Protein AF-A0A974DGD5-F1 (afdb_monomer_lite)

Radius of gyration: 20.9 Å; chains: 1; bounding box: 48×37×61 Å

pLDDT: mean 78.63, std 11.96, range [37.16, 92.62]

Sequence (255 aa):
YPNTGLNIPVYPNTALNIPVYPNTALNIPVYPNTAHNIPVYPNTALNIPVYPNTALNIPVYPNTAHNIPVYPNTALNMPVYPNTALNIPVYPNTALNIPVYPNSALNIPVYPNTALNIPVYPNSALNIPVYPNSALNIPVYPNSALNIPVYPNTALNIPVYPNTALNIPVYPNTAHNIPVYPNTVLNIPVYPNTALNIPVYPNTALNIPVYPNTALNIPVYPNTALNIPVYPNSAVYMAAHTVVYMETHADIIVI

Secondary structure (DSSP, 8-state):
---PPEE--B---SEEE--B---SEEE--B---SEEE--B---SEEE--B---SEEE--B-S-SEEE--B---SEEE--B---SEEE--B---SEEE--B---SEEE--B---SEEE--B---SEEE--B---SEEE--B---SEEE--B-S-SEEE--B---SEEE--B-S-SEEE--B---SEEE--B---SEEE--B---SEEE--B---SEEEEEE---SEEE--B---SSEEEEE-S--B--BSS--B--

Organism: Xenopus laevis (NCBI:txid8355)

Structure (mmCIF, N/CA/C/O backbone):
data_AF-A0A974DGD5-F1
#
_entry.id   AF-A0A974DGD5-F1
#
loop_
_atom_site.group_PDB
_atom_site.id
_atom_site.type_symbol
_atom_site.label_atom_id
_atom_site.label_alt_id
_atom_site.label_comp_id
_atom_site.label_asym_id
_atom_site.label_entity_id
_atom_site.label_seq_id
_atom_site.pdbx_PDB_ins_code
_atom_site.Cartn_x
_atom_site.Cartn_y
_atom_site.Cartn_z
_atom_site.occupancy
_atom_site.B_iso_or_equiv
_atom_site.auth_seq_id
_atom_site.auth_comp_id
_atom_site.auth_asym_id
_atom_site.auth_atom_id
_atom_site.pdbx_PDB_model_num
ATOM 1 N N . TYR A 1 1 ? -19.998 27.072 26.312 1.00 37.16 1 TYR A N 1
ATOM 2 C CA . TYR A 1 1 ? -18.659 26.750 26.839 1.00 37.16 1 TYR A CA 1
ATOM 3 C C . TYR A 1 1 ? -17.951 25.879 25.817 1.00 37.16 1 TYR A C 1
ATOM 5 O O . TYR A 1 1 ? -18.437 24.779 25.584 1.00 37.16 1 TYR A O 1
ATOM 13 N N . PRO A 1 2 ? -16.919 26.376 25.111 1.00 43.69 2 PRO A N 1
ATOM 14 C CA . PRO A 1 2 ? -16.247 25.588 24.087 1.00 43.69 2 PRO A CA 1
ATOM 15 C C . PRO A 1 2 ? -15.448 24.497 24.799 1.00 43.69 2 PRO A C 1
ATOM 17 O O . PRO A 1 2 ? -14.687 24.792 25.718 1.00 43.69 2 PRO A O 1
ATOM 20 N N . ASN A 1 3 ? -15.699 23.240 24.442 1.00 45.44 3 ASN A N 1
ATOM 21 C CA . ASN A 1 3 ? -15.107 22.110 25.134 1.00 45.44 3 ASN A CA 1
ATOM 22 C C . ASN A 1 3 ? -13.599 22.100 24.866 1.00 45.44 3 ASN A C 1
ATOM 24 O O . ASN A 1 3 ? -13.134 21.995 23.729 1.00 45.44 3 ASN A O 1
ATOM 28 N N . THR A 1 4 ? -12.879 22.323 25.955 1.00 58.06 4 THR A N 1
ATOM 29 C CA . THR A 1 4 ? -11.435 22.272 26.129 1.00 58.06 4 THR A CA 1
ATOM 30 C C . THR A 1 4 ? -10.948 20.847 25.881 1.00 58.06 4 THR A C 1
ATOM 32 O O . THR A 1 4 ? -11.649 19.902 26.238 1.00 58.06 4 THR A O 1
ATOM 35 N N . GLY A 1 5 ? -9.776 20.689 25.261 1.00 59.66 5 GLY A N 1
ATOM 36 C CA . GLY A 1 5 ? -9.249 19.384 24.851 1.00 59.66 5 GLY A CA 1
ATOM 37 C C . GLY A 1 5 ? -9.349 18.301 25.933 1.00 59.66 5 GLY A C 1
ATOM 38 O O . GLY A 1 5 ? -9.154 18.567 27.119 1.00 59.66 5 GLY A O 1
ATOM 39 N N . LEU A 1 6 ? -9.673 17.079 25.513 1.00 71.38 6 LEU A N 1
ATOM 40 C CA . LEU A 1 6 ? -9.908 15.939 26.402 1.00 71.38 6 LEU A CA 1
ATOM 41 C C . LEU A 1 6 ? -8.688 15.004 26.406 1.00 71.38 6 LEU A C 1
ATOM 43 O O . LEU A 1 6 ? -8.084 14.766 25.360 1.00 71.38 6 LEU A O 1
ATOM 47 N N . ASN A 1 7 ? -8.323 14.480 27.579 1.00 75.12 7 ASN A N 1
ATOM 48 C CA . ASN A 1 7 ? -7.257 13.488 27.742 1.00 75.12 7 ASN A CA 1
ATOM 49 C C . ASN A 1 7 ? -7.829 12.226 28.399 1.00 75.12 7 ASN A C 1
ATOM 51 O O . ASN A 1 7 ? -8.376 12.312 29.498 1.00 75.12 7 ASN A O 1
ATOM 55 N N . ILE A 1 8 ? -7.71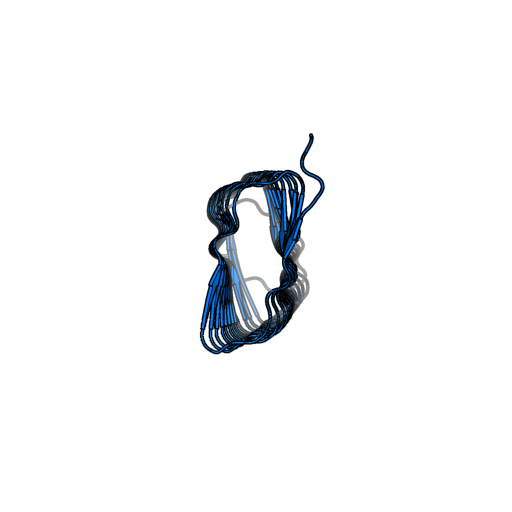6 11.080 27.728 1.00 73.94 8 ILE A N 1
ATOM 56 C CA . ILE A 1 8 ? -8.262 9.798 28.193 1.00 73.94 8 ILE A CA 1
ATOM 57 C C . ILE A 1 8 ? -7.138 8.751 28.185 1.00 73.94 8 ILE A C 1
ATOM 59 O O . ILE A 1 8 ? -6.944 8.080 27.173 1.00 73.94 8 ILE A O 1
ATOM 63 N N . PRO A 1 9 ? -6.365 8.593 29.273 1.00 74.62 9 PRO A N 1
ATOM 64 C CA . PRO A 1 9 ? -5.387 7.515 29.364 1.00 74.62 9 PRO A CA 1
ATOM 65 C C . PRO A 1 9 ? -6.090 6.165 29.539 1.00 74.62 9 PRO A C 1
ATOM 67 O O . PRO A 1 9 ? -6.983 6.011 30.374 1.00 74.62 9 PRO A O 1
ATOM 70 N N . VAL A 1 10 ? -5.663 5.176 28.759 1.00 70.25 10 VAL A N 1
ATOM 71 C CA . VAL A 1 10 ? -6.236 3.827 28.758 1.00 70.25 10 VAL A CA 1
ATOM 72 C C . VAL A 1 10 ? -5.245 2.846 29.375 1.00 70.25 10 VAL A C 1
ATOM 74 O O . VAL A 1 10 ? -4.206 2.575 28.782 1.00 70.25 10 VAL A O 1
ATOM 77 N N . TYR A 1 11 ? -5.561 2.329 30.564 1.00 72.06 11 TYR A N 1
ATOM 78 C CA . TYR A 1 11 ? -4.667 1.504 31.390 1.00 72.06 11 TYR A CA 1
ATOM 79 C C . TYR A 1 11 ? -4.821 -0.013 31.170 1.00 72.06 11 TYR A C 1
ATOM 81 O O . TYR A 1 11 ? -5.757 -0.449 30.492 1.00 72.06 11 TYR A O 1
ATOM 89 N N . PRO A 1 12 ? -3.920 -0.833 31.754 1.00 65.19 12 PRO A N 1
ATOM 90 C CA . PRO A 1 12 ? -3.886 -2.252 31.455 1.00 65.19 12 PRO A CA 1
ATOM 91 C C . PRO A 1 12 ? -5.136 -3.078 31.846 1.00 65.19 12 PRO A C 1
ATOM 93 O O . PRO A 1 12 ? -5.648 -2.953 32.956 1.00 65.19 12 PRO A O 1
ATOM 96 N N . ASN A 1 13 ? -5.600 -3.956 30.953 1.00 62.38 13 ASN A N 1
ATOM 97 C CA . ASN A 1 13 ? -6.593 -5.016 31.090 1.00 62.38 13 ASN A CA 1
ATOM 98 C C . ASN A 1 13 ? -6.364 -6.169 30.073 1.00 62.38 13 ASN A C 1
ATOM 100 O O . ASN A 1 13 ? -5.513 -6.125 29.188 1.00 62.38 13 ASN A O 1
ATOM 104 N N . THR A 1 14 ? -7.147 -7.239 30.188 1.00 62.53 14 THR A N 1
ATOM 105 C CA . THR A 1 14 ? -7.090 -8.392 29.274 1.00 62.53 14 THR A CA 1
ATOM 106 C C . THR A 1 14 ? -7.739 -8.133 27.913 1.00 62.53 14 THR A C 1
ATOM 108 O O . THR A 1 14 ? -7.248 -8.629 26.900 1.00 62.53 14 THR A O 1
ATOM 111 N N . ALA A 1 15 ? -8.842 -7.387 27.871 1.00 61.75 15 ALA A N 1
ATOM 112 C CA . ALA A 1 15 ? -9.534 -7.025 26.639 1.00 61.75 15 ALA A CA 1
ATOM 113 C C . ALA A 1 15 ? -10.311 -5.718 26.819 1.00 61.75 15 ALA A C 1
ATOM 115 O O . ALA A 1 15 ? -10.954 -5.515 27.852 1.00 61.75 15 ALA A O 1
ATOM 116 N N . LEU A 1 16 ? -10.308 -4.864 25.792 1.00 67.19 16 LEU A N 1
ATOM 117 C CA . LEU A 1 16 ? -10.957 -3.557 25.864 1.00 67.19 16 LEU A CA 1
ATOM 118 C C . LEU A 1 16 ? -11.537 -3.083 24.535 1.00 67.19 16 LEU A C 1
ATOM 120 O O . LEU A 1 16 ? -10.906 -3.212 23.485 1.00 67.19 16 LEU A O 1
ATOM 124 N N . ASN A 1 17 ? -12.715 -2.463 24.614 1.00 70.00 17 ASN A N 1
ATOM 125 C CA . ASN A 1 17 ? -13.343 -1.739 23.517 1.00 70.00 17 ASN A CA 1
ATOM 126 C C . ASN A 1 17 ? -13.646 -0.303 23.958 1.00 70.00 17 ASN A C 1
ATOM 128 O O . ASN A 1 17 ? -14.462 -0.103 24.858 1.00 70.00 17 ASN A O 1
ATOM 132 N N . ILE A 1 18 ? -12.985 0.679 23.344 1.00 68.00 18 ILE A N 1
ATOM 133 C CA . ILE A 1 18 ? -13.207 2.102 23.632 1.00 68.00 18 ILE A CA 1
ATOM 134 C C . ILE A 1 18 ? -13.571 2.813 22.329 1.00 68.00 18 ILE A C 1
ATOM 136 O O . ILE A 1 18 ? -12.680 3.114 21.534 1.00 68.00 18 ILE A O 1
ATOM 140 N N . PRO A 1 19 ? -14.862 3.110 22.098 1.00 67.69 19 PRO A N 1
ATOM 141 C CA . PRO A 1 19 ? -15.252 4.037 21.052 1.00 67.69 19 PRO A CA 1
ATOM 142 C C . PRO A 1 19 ? -14.910 5.464 21.481 1.00 67.69 19 PRO A C 1
ATOM 144 O O . PRO A 1 19 ? -15.270 5.917 22.569 1.00 67.69 19 PRO A O 1
ATOM 147 N N . VAL A 1 20 ? -14.228 6.182 20.600 1.00 65.94 20 VAL A N 1
ATOM 148 C CA . VAL A 1 20 ? -13.785 7.552 20.843 1.00 65.94 20 VAL A CA 1
ATOM 149 C C . VAL A 1 20 ? -14.666 8.516 20.054 1.00 65.94 20 VAL A C 1
ATOM 151 O O . VAL A 1 20 ? -14.604 8.513 18.830 1.00 65.94 20 VAL A O 1
ATOM 154 N N . TYR A 1 21 ? -15.483 9.321 20.739 1.00 64.81 21 TYR A N 1
ATOM 155 C CA . TYR A 1 21 ? -16.500 10.199 20.134 1.00 64.81 21 TYR A CA 1
ATOM 156 C C . TYR A 1 21 ? -15.993 11.619 19.793 1.00 64.81 21 TYR A C 1
ATOM 158 O O . TYR A 1 21 ? -14.938 12.017 20.291 1.00 64.81 21 TYR A O 1
ATOM 166 N N . PRO A 1 22 ? -16.747 12.391 18.978 1.00 62.69 22 PRO A N 1
ATOM 167 C CA . PRO A 1 22 ? -16.306 13.680 18.446 1.00 62.69 22 PRO A CA 1
ATOM 168 C C . PRO A 1 22 ? -15.949 14.757 19.473 1.00 62.69 22 PRO A C 1
ATOM 170 O O . PRO A 1 22 ? -16.725 15.068 20.377 1.00 62.69 22 PRO A O 1
ATOM 173 N N . ASN A 1 23 ? -14.797 15.392 19.264 1.00 64.75 23 ASN A N 1
ATOM 174 C CA . ASN A 1 23 ? -14.280 16.535 20.002 1.00 64.75 23 ASN A CA 1
ATOM 175 C C . ASN A 1 23 ? -13.391 17.427 19.103 1.00 64.75 23 ASN A C 1
ATOM 177 O O . ASN A 1 23 ? -12.953 17.046 18.015 1.00 64.75 23 ASN A O 1
ATOM 181 N N . THR A 1 24 ? -13.113 18.647 19.563 1.00 69.94 24 THR A N 1
ATOM 182 C CA . THR A 1 24 ? -12.225 19.609 18.893 1.00 69.94 24 THR A CA 1
ATOM 183 C C . THR A 1 24 ? -10.763 19.167 18.949 1.00 69.94 24 THR A C 1
ATOM 185 O O . THR A 1 24 ? -10.069 19.216 17.936 1.00 69.94 24 THR A O 1
ATOM 188 N N . ALA A 1 25 ? -10.300 18.721 20.119 1.00 70.06 25 ALA A N 1
ATOM 189 C CA . ALA A 1 25 ? -8.949 18.219 20.343 1.00 70.06 25 ALA A CA 1
ATOM 190 C C . ALA A 1 25 ? -8.957 17.071 21.359 1.00 70.06 25 ALA A C 1
ATOM 192 O O . ALA A 1 25 ? -9.567 17.181 22.428 1.00 70.06 25 ALA A O 1
ATOM 193 N N . LEU A 1 26 ? -8.261 15.981 21.041 1.00 73.06 26 LEU A N 1
ATOM 194 C CA . LEU A 1 26 ? -8.277 14.768 21.851 1.00 73.06 26 LEU A CA 1
ATOM 195 C C . LEU A 1 26 ? -6.897 14.101 21.912 1.00 73.06 26 LEU A C 1
ATOM 197 O O . LEU A 1 26 ? -6.204 13.994 20.901 1.00 73.06 26 LEU A O 1
ATOM 201 N N . ASN A 1 27 ? -6.501 13.669 23.111 1.00 76.19 27 ASN A N 1
ATOM 202 C CA . ASN A 1 27 ? -5.284 12.898 23.357 1.00 76.19 27 ASN A CA 1
ATOM 203 C C . ASN A 1 27 ? -5.627 11.596 24.093 1.00 76.19 27 ASN A C 1
ATOM 205 O O . ASN A 1 27 ? -6.259 11.637 25.149 1.00 76.19 27 ASN A O 1
ATOM 209 N N . ILE A 1 28 ? -5.236 10.450 23.537 1.00 75.38 28 ILE A N 1
ATOM 210 C CA . ILE A 1 28 ? -5.546 9.127 24.100 1.00 75.38 28 ILE A CA 1
ATOM 211 C C . ILE A 1 28 ? -4.291 8.256 24.068 1.00 75.38 28 ILE A C 1
ATOM 213 O O . ILE A 1 28 ? -4.050 7.555 23.086 1.00 75.38 28 ILE A O 1
ATOM 217 N N . PRO A 1 29 ? -3.469 8.281 25.127 1.00 78.44 29 PRO A N 1
ATOM 218 C CA . PRO A 1 29 ? -2.408 7.301 25.301 1.00 78.44 29 PRO A CA 1
ATOM 219 C C . PRO A 1 29 ? -3.004 5.919 25.610 1.00 78.44 29 PRO A C 1
ATOM 221 O O . PRO A 1 29 ? -3.746 5.762 26.583 1.00 78.44 29 PRO A O 1
ATOM 224 N N . VAL A 1 30 ? -2.660 4.914 24.804 1.00 75.81 30 VAL A N 1
ATOM 225 C CA . VAL A 1 30 ? -3.113 3.524 24.979 1.00 75.81 30 VAL A CA 1
ATOM 226 C C . V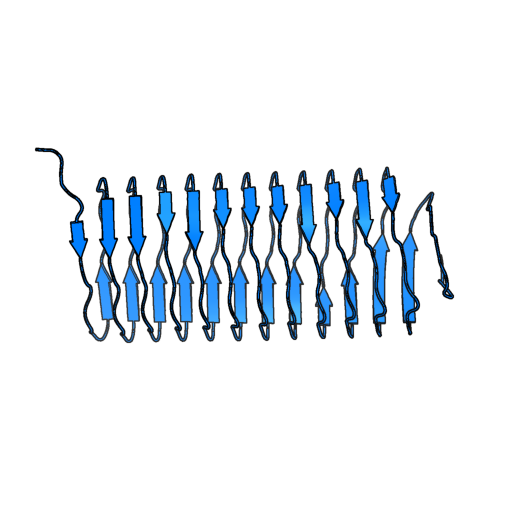AL A 1 30 ? -1.971 2.687 25.543 1.00 75.81 30 VAL A C 1
ATOM 228 O O . VAL A 1 30 ? -0.996 2.457 24.836 1.00 75.81 30 VAL A O 1
ATOM 231 N N . TYR A 1 31 ? -2.068 2.245 26.800 1.00 76.31 31 TYR A N 1
ATOM 232 C CA . TYR A 1 31 ? -1.016 1.490 27.497 1.00 76.31 31 TYR A CA 1
ATOM 233 C C . TYR A 1 31 ? -1.077 -0.035 27.235 1.00 76.31 31 TYR A C 1
ATOM 235 O O . TYR A 1 31 ? -2.060 -0.520 26.672 1.00 76.31 31 TYR A O 1
ATOM 243 N N . PRO A 1 32 ? -0.022 -0.798 27.599 1.00 73.75 32 PRO A N 1
ATOM 244 C CA . PRO A 1 32 ? 0.132 -2.201 27.207 1.00 73.75 32 PRO A CA 1
ATOM 245 C C . PRO A 1 32 ? -0.944 -3.169 27.692 1.00 73.75 32 PRO A C 1
ATOM 247 O O . PRO A 1 32 ? -1.175 -3.207 28.896 1.00 73.75 32 PRO A O 1
ATOM 250 N N . ASN A 1 33 ? -1.491 -3.992 26.779 1.00 65.75 33 ASN A N 1
ATOM 251 C CA . ASN A 1 33 ? -2.490 -5.054 27.002 1.00 65.75 33 ASN A CA 1
ATOM 252 C C . ASN A 1 33 ? -2.425 -6.223 26.015 1.00 65.75 33 ASN A C 1
ATOM 254 O O . ASN A 1 33 ? -1.720 -6.207 25.004 1.00 65.75 33 ASN A O 1
ATOM 258 N N . THR A 1 34 ? -3.231 -7.249 26.306 1.00 72.75 34 THR A N 1
ATOM 259 C CA . THR A 1 34 ? -3.386 -8.434 25.457 1.00 72.75 34 THR A CA 1
ATOM 260 C C . THR A 1 34 ? -4.215 -8.148 24.199 1.00 72.75 34 THR A C 1
ATOM 262 O O . THR A 1 34 ? -3.782 -8.510 23.108 1.00 72.75 34 THR A O 1
ATOM 265 N N . ALA A 1 35 ? -5.379 -7.493 24.303 1.00 71.12 35 ALA A N 1
ATOM 266 C CA . ALA A 1 35 ? -6.237 -7.228 23.142 1.00 71.12 35 ALA A CA 1
ATOM 267 C C . ALA A 1 35 ? -7.015 -5.903 23.231 1.00 71.12 35 ALA A C 1
ATOM 269 O O . ALA A 1 35 ? -7.687 -5.630 24.225 1.00 71.12 35 ALA A O 1
ATOM 270 N N . HIS A 1 36 ? -7.006 -5.119 22.151 1.00 71.88 36 HIS A N 1
ATOM 271 C CA . HIS A 1 36 ? -7.726 -3.844 22.059 1.00 71.88 36 HIS A CA 1
ATOM 272 C C . HIS A 1 36 ? -8.502 -3.687 20.747 1.00 71.88 36 HIS A C 1
ATOM 274 O O . HIS A 1 36 ? -7.995 -4.008 19.671 1.00 71.88 36 HIS A O 1
ATOM 280 N N . ASN A 1 37 ? -9.693 -3.092 20.840 1.00 77.06 37 ASN A N 1
ATOM 281 C CA . ASN A 1 37 ? -10.425 -2.512 19.717 1.00 77.06 37 ASN A CA 1
ATOM 282 C C . ASN A 1 37 ? -10.749 -1.044 20.023 1.00 77.06 37 ASN A C 1
ATOM 284 O O . ASN A 1 37 ? -11.479 -0.756 20.971 1.00 77.06 37 ASN A O 1
ATOM 288 N N . ILE A 1 38 ? -10.204 -0.112 19.245 1.00 76.00 38 ILE A N 1
ATOM 289 C CA . ILE A 1 38 ? -10.354 1.328 19.494 1.00 76.00 38 ILE A CA 1
ATOM 290 C C . ILE A 1 38 ? -10.848 2.004 18.212 1.00 76.00 38 ILE A C 1
ATOM 292 O O . ILE A 1 38 ? -10.042 2.492 17.420 1.00 76.00 38 ILE A O 1
ATOM 296 N N . PRO A 1 39 ? -12.170 2.018 17.963 1.00 76.94 39 PRO A N 1
ATOM 297 C CA . PRO A 1 39 ? -12.749 2.806 16.885 1.00 76.94 39 PRO A CA 1
ATOM 298 C C . PRO A 1 39 ? -12.638 4.301 17.197 1.00 76.94 39 PRO A C 1
ATOM 300 O O . PRO A 1 39 ? -13.156 4.783 18.208 1.00 76.94 39 PRO A O 1
ATOM 303 N N . VAL A 1 40 ? -11.994 5.039 16.300 1.00 71.81 40 VAL A N 1
ATOM 304 C CA . VAL A 1 40 ? -11.782 6.482 16.418 1.00 71.81 40 VAL A CA 1
ATOM 305 C C . VAL A 1 40 ? -12.749 7.214 15.496 1.00 71.81 40 VAL A C 1
ATOM 307 O O . VAL A 1 40 ? -12.564 7.161 14.283 1.00 71.81 40 VAL A O 1
ATOM 310 N N . TYR A 1 41 ? -13.765 7.887 16.046 1.00 71.81 41 TYR A N 1
ATOM 311 C CA . TYR A 1 41 ? -14.782 8.639 15.291 1.00 71.81 41 TYR A CA 1
ATOM 312 C C . TYR A 1 41 ? -14.360 10.100 15.002 1.00 71.81 41 TYR A C 1
ATOM 314 O O . TYR A 1 41 ? -13.333 10.537 15.523 1.00 71.81 41 TYR A O 1
ATOM 322 N N . PRO A 1 42 ? -15.121 10.853 14.173 1.00 70.62 42 PRO A N 1
ATOM 323 C CA . PRO A 1 42 ? -14.720 12.163 13.655 1.00 70.62 42 PRO A CA 1
ATOM 324 C C . PRO A 1 42 ? -14.334 13.222 14.700 1.00 70.62 42 PRO A C 1
ATOM 326 O O . PRO A 1 42 ? -15.115 13.528 15.589 1.00 70.62 42 PRO A O 1
ATOM 329 N N . ASN A 1 43 ? -13.167 13.839 14.539 1.00 67.69 43 ASN A N 1
ATOM 330 C CA . ASN A 1 43 ? -12.494 14.812 15.395 1.00 67.69 43 ASN A CA 1
ATOM 331 C C . ASN A 1 43 ? -11.731 15.825 14.524 1.00 67.69 43 ASN A C 1
ATOM 333 O O . ASN A 1 43 ? -11.215 15.493 13.452 1.00 67.69 43 ASN A O 1
ATOM 337 N N . THR A 1 44 ? -11.584 17.061 15.006 1.00 74.38 44 THR A N 1
ATOM 338 C CA . THR A 1 44 ? -10.802 18.080 14.282 1.00 74.38 44 THR A CA 1
ATOM 339 C C . THR A 1 44 ? -9.297 17.837 14.430 1.00 74.38 44 THR A C 1
ATOM 341 O O . THR A 1 44 ? -8.572 17.856 13.434 1.00 74.38 44 THR A O 1
ATOM 344 N N . ALA A 1 45 ? -8.830 17.567 15.653 1.00 71.81 45 ALA A N 1
ATOM 345 C CA . ALA A 1 45 ? -7.438 17.247 15.960 1.00 71.81 45 ALA A CA 1
ATOM 346 C C . ALA A 1 45 ? -7.335 16.063 16.934 1.00 71.81 45 ALA A C 1
ATOM 348 O O . ALA A 1 45 ? -8.001 16.048 17.971 1.00 71.81 45 ALA A O 1
ATOM 349 N N . LEU A 1 46 ? -6.472 15.091 16.630 1.00 75.00 46 LEU A N 1
ATOM 350 C CA . LEU A 1 46 ? -6.288 13.899 17.461 1.00 75.00 46 LEU A CA 1
ATOM 351 C C . LEU A 1 46 ? -4.820 13.479 17.563 1.00 75.00 46 LEU A C 1
ATOM 353 O O . LEU A 1 46 ? -4.092 13.458 16.567 1.00 75.00 46 LEU A O 1
ATOM 357 N N . ASN A 1 47 ? -4.428 13.068 18.768 1.00 80.94 47 ASN A N 1
ATOM 358 C CA . ASN A 1 47 ? -3.173 12.381 19.040 1.00 80.94 47 ASN A CA 1
ATOM 359 C C . ASN A 1 47 ? -3.439 11.068 19.795 1.00 80.94 47 ASN A C 1
ATOM 361 O O . ASN A 1 47 ? -4.003 11.095 20.889 1.00 80.94 47 ASN A O 1
ATOM 365 N N . ILE A 1 48 ? -3.042 9.927 19.228 1.00 79.62 48 ILE A N 1
ATOM 366 C CA . ILE A 1 48 ? -3.152 8.614 19.889 1.00 79.62 48 ILE A CA 1
ATOM 367 C C . ILE A 1 48 ? -1.787 7.925 19.864 1.00 79.62 48 ILE A C 1
ATOM 369 O O . ILE A 1 48 ? -1.474 7.216 18.907 1.00 79.62 48 ILE A O 1
ATOM 373 N N . PRO A 1 49 ? -0.959 8.107 20.904 1.00 82.69 49 PRO A N 1
ATOM 374 C CA . PRO A 1 49 ? 0.203 7.262 21.126 1.00 82.69 49 PRO A CA 1
ATOM 375 C C . PRO A 1 49 ? -0.248 5.876 21.593 1.00 82.69 49 PRO A C 1
ATOM 377 O O . PRO A 1 49 ? -0.886 5.731 22.637 1.00 82.69 49 PRO A O 1
ATOM 380 N N . VAL A 1 50 ? 0.107 4.848 20.833 1.00 80.50 50 VAL A N 1
ATOM 381 C CA . VAL A 1 50 ? -0.234 3.457 21.136 1.00 80.50 50 VAL A CA 1
ATOM 382 C C . VAL A 1 50 ? 1.009 2.730 21.628 1.00 80.50 50 VAL A C 1
ATOM 384 O O . VAL A 1 50 ? 1.924 2.513 20.844 1.00 80.50 50 VAL A O 1
ATOM 387 N N . TYR A 1 51 ? 1.044 2.328 22.897 1.00 80.62 51 TYR A N 1
ATOM 388 C CA . TYR A 1 51 ? 2.138 1.563 23.505 1.00 80.62 51 TYR A CA 1
ATOM 389 C C . TYR A 1 51 ? 2.029 0.050 23.225 1.00 80.62 51 TYR A C 1
ATOM 391 O O . TYR A 1 51 ? 1.026 -0.390 22.667 1.00 80.62 51 TYR A O 1
ATOM 399 N N . PRO A 1 52 ? 3.048 -0.760 23.573 1.00 80.50 52 PRO A N 1
ATOM 400 C CA . PRO A 1 52 ? 3.112 -2.162 23.165 1.00 80.50 52 PRO A CA 1
ATOM 401 C C . PRO A 1 52 ? 1.941 -3.056 23.579 1.00 80.50 52 PRO A C 1
ATOM 403 O O . PRO A 1 52 ? 1.645 -3.171 24.758 1.00 80.50 52 PRO A O 1
ATOM 406 N N . ASN A 1 53 ? 1.329 -3.762 22.631 1.00 76.44 53 ASN A N 1
ATOM 407 C CA . ASN A 1 53 ? 0.221 -4.702 22.827 1.00 76.44 53 ASN A CA 1
ATOM 408 C C . ASN A 1 53 ? 0.457 -6.030 22.088 1.00 76.44 53 ASN A C 1
ATOM 410 O O . ASN A 1 53 ? 1.203 -6.102 21.107 1.00 76.44 53 ASN A O 1
ATOM 414 N N . THR A 1 54 ? -0.229 -7.096 22.510 1.00 82.31 54 THR A N 1
ATOM 415 C CA . THR A 1 54 ? -0.224 -8.360 21.750 1.00 82.31 54 THR A CA 1
ATOM 416 C C . THR A 1 54 ? -1.076 -8.236 20.485 1.00 82.31 54 THR A C 1
ATOM 418 O O . THR A 1 54 ? -0.575 -8.473 19.389 1.00 82.31 54 THR A O 1
ATOM 421 N N . ALA A 1 55 ? -2.339 -7.823 20.601 1.00 81.94 55 ALA A N 1
ATOM 422 C CA . ALA A 1 55 ? -3.234 -7.649 19.459 1.00 81.94 55 ALA A CA 1
ATOM 423 C C . ALA A 1 55 ? -3.996 -6.323 19.533 1.00 81.94 55 ALA A C 1
ATOM 425 O O . ALA A 1 55 ? -4.574 -5.974 20.563 1.00 81.94 55 ALA A O 1
ATOM 426 N N . LEU A 1 56 ? -4.033 -5.595 18.421 1.00 81.94 56 LEU A N 1
ATOM 427 C CA . LEU A 1 56 ? -4.647 -4.277 18.368 1.00 81.94 56 LEU A CA 1
ATOM 428 C C . LEU A 1 56 ? -5.406 -4.053 17.058 1.00 81.94 56 LEU A C 1
ATOM 430 O O . LEU A 1 56 ? -4.886 -4.310 15.972 1.00 81.94 56 LEU A O 1
ATOM 434 N N . ASN A 1 57 ? -6.631 -3.543 17.177 1.00 84.94 57 ASN A N 1
ATOM 435 C CA . ASN A 1 57 ? -7.450 -3.079 16.065 1.00 84.94 57 ASN A CA 1
ATOM 436 C C . ASN A 1 57 ? -7.827 -1.604 16.266 1.00 84.94 57 ASN A C 1
ATOM 438 O O . ASN A 1 57 ? -8.489 -1.272 17.250 1.00 84.94 57 ASN A O 1
ATOM 442 N N . ILE A 1 58 ? -7.418 -0.726 15.347 1.00 83.75 58 ILE A N 1
ATOM 443 C CA . ILE A 1 58 ? -7.732 0.712 15.392 1.00 83.75 58 ILE A CA 1
ATOM 444 C C . ILE A 1 58 ? -8.326 1.154 14.051 1.00 83.75 58 ILE A C 1
ATOM 446 O O . ILE A 1 58 ? -7.597 1.574 13.155 1.00 83.75 58 ILE A O 1
ATOM 450 N N . PRO A 1 59 ? -9.653 1.089 13.876 1.00 84.94 59 PRO A N 1
ATOM 451 C CA . PRO A 1 59 ? -10.310 1.764 12.764 1.00 84.94 59 PRO A CA 1
ATOM 452 C C . PRO A 1 59 ? -10.276 3.285 12.971 1.00 84.94 59 PRO A C 1
ATOM 454 O O . PRO A 1 59 ? -10.849 3.794 13.937 1.00 84.94 59 PRO A O 1
ATOM 457 N N . VAL A 1 60 ? -9.638 4.013 12.055 1.00 82.62 60 VAL A N 1
ATOM 458 C CA . VAL A 1 60 ? -9.569 5.483 12.066 1.00 82.62 60 VAL A CA 1
ATOM 459 C C . VAL A 1 60 ? -10.589 6.033 11.072 1.00 82.62 60 VAL A C 1
ATOM 461 O O . VAL A 1 60 ? -10.367 5.932 9.869 1.00 82.62 60 VAL A O 1
ATOM 464 N N . TYR A 1 61 ? -11.711 6.579 11.552 1.00 80.56 61 TYR A N 1
ATOM 465 C CA . TYR A 1 61 ? -12.783 7.158 10.720 1.00 80.56 61 TYR A CA 1
ATOM 466 C C . TYR A 1 61 ? -12.440 8.575 10.216 1.00 80.56 61 TYR A C 1
ATOM 468 O O . TYR A 1 61 ? -11.335 9.036 10.476 1.00 80.56 61 TYR A O 1
ATOM 476 N N . PRO A 1 62 ? -13.310 9.257 9.442 1.00 77.81 62 PRO A N 1
ATOM 477 C CA . PRO A 1 62 ? -12.968 10.544 8.843 1.00 77.81 62 PRO A CA 1
ATOM 478 C C . PRO A 1 62 ? -12.691 11.694 9.807 1.00 77.81 62 PRO A C 1
ATOM 480 O O . PRO A 1 62 ? -13.518 12.002 10.660 1.00 77.81 62 PRO A O 1
ATOM 483 N N . ASN A 1 63 ? -11.565 12.379 9.608 1.00 69.31 63 ASN A N 1
ATOM 484 C CA . ASN A 1 63 ? -11.080 13.474 10.440 1.00 69.31 63 ASN A CA 1
ATOM 485 C C . ASN A 1 63 ? -10.238 14.515 9.671 1.00 69.31 63 ASN A C 1
ATOM 487 O O . ASN A 1 63 ? -9.798 14.288 8.541 1.00 69.31 63 ASN A O 1
ATOM 491 N N . THR A 1 64 ? -9.950 15.655 10.317 1.00 76.50 64 THR A N 1
ATOM 492 C CA . THR A 1 64 ? -9.192 16.757 9.696 1.00 76.50 64 THR A CA 1
ATOM 493 C C . THR A 1 64 ? -7.668 16.618 9.837 1.00 76.50 64 THR A C 1
ATOM 495 O O . THR A 1 64 ? -6.980 16.652 8.819 1.00 76.50 64 THR A O 1
ATOM 498 N N . ALA A 1 65 ? -7.112 16.478 11.051 1.00 74.19 65 ALA A N 1
ATOM 499 C CA . ALA A 1 65 ? -5.652 16.428 11.262 1.00 74.19 65 ALA A CA 1
ATOM 500 C C . ALA A 1 65 ? -5.236 15.487 12.404 1.00 74.19 65 ALA A C 1
ATOM 502 O O . ALA A 1 65 ? -5.700 15.656 13.532 1.00 74.19 65 ALA A O 1
ATOM 503 N N . HIS A 1 66 ? -4.401 14.479 12.135 1.00 75.06 66 HIS A N 1
ATOM 504 C CA . HIS A 1 66 ? -4.116 13.393 13.088 1.00 75.06 66 HIS A CA 1
ATOM 505 C C . HIS A 1 66 ? -2.639 12.992 13.154 1.00 75.06 66 HIS A C 1
ATOM 507 O O . HIS A 1 66 ? -1.946 12.956 12.136 1.00 75.06 66 HIS A O 1
ATOM 513 N N . ASN A 1 67 ? -2.198 12.606 14.354 1.00 82.62 67 ASN A N 1
ATOM 514 C CA . ASN A 1 67 ? -0.911 11.958 14.595 1.00 82.62 67 ASN A CA 1
ATOM 515 C C . ASN A 1 67 ? -1.112 10.694 15.445 1.00 82.62 67 ASN A C 1
ATOM 517 O O . ASN A 1 67 ? -1.556 10.788 16.588 1.00 82.62 67 ASN A O 1
ATOM 521 N N . ILE A 1 68 ? -0.792 9.520 14.902 1.00 84.75 68 ILE A N 1
ATOM 522 C CA . ILE A 1 68 ? -0.977 8.229 15.584 1.00 84.75 68 ILE A CA 1
ATOM 523 C C . ILE A 1 68 ? 0.358 7.471 15.591 1.00 84.75 68 ILE A C 1
ATOM 525 O O . ILE A 1 68 ? 0.609 6.660 14.698 1.00 84.75 68 ILE A O 1
ATOM 529 N N . PRO A 1 69 ? 1.260 7.751 16.550 1.00 85.94 69 PRO A N 1
ATOM 530 C CA . PRO A 1 69 ? 2.465 6.954 16.736 1.00 85.94 69 PRO A CA 1
ATOM 531 C C . PRO A 1 69 ? 2.110 5.575 17.295 1.00 85.94 69 PRO A C 1
ATOM 533 O O . PRO A 1 69 ? 1.529 5.462 18.376 1.00 85.94 69 PRO A O 1
ATOM 536 N N . VAL A 1 70 ? 2.504 4.525 16.581 1.00 84.38 70 VAL A N 1
ATOM 537 C CA . VAL A 1 70 ? 2.295 3.136 16.993 1.00 84.38 70 VAL A CA 1
ATOM 538 C C . VAL A 1 70 ? 3.619 2.531 17.440 1.00 84.38 70 VAL A C 1
ATOM 540 O O . VAL A 1 70 ? 4.497 2.313 16.611 1.00 84.38 70 VAL A O 1
ATOM 543 N N . TYR A 1 71 ? 3.757 2.227 18.730 1.00 84.38 71 TYR A N 1
ATOM 544 C CA . TYR A 1 71 ? 4.902 1.519 19.316 1.00 84.38 71 TYR A CA 1
ATOM 545 C C . TYR A 1 71 ? 4.784 -0.010 19.156 1.00 84.38 71 TYR A C 1
ATOM 547 O O . TYR A 1 71 ? 3.729 -0.489 18.753 1.00 84.38 71 TYR A O 1
ATOM 555 N N . PRO A 1 72 ? 5.846 -0.787 19.446 1.00 83.50 72 PRO A N 1
ATOM 556 C CA . PRO A 1 72 ? 5.921 -2.200 19.078 1.00 83.50 72 PRO A CA 1
ATOM 557 C C . PRO A 1 72 ? 4.777 -3.105 19.545 1.00 83.50 72 PRO A C 1
ATOM 559 O O . PRO A 1 72 ? 4.577 -3.266 20.741 1.00 83.50 72 PRO A O 1
ATOM 562 N N . ASN A 1 73 ? 4.093 -3.779 18.621 1.00 81.94 73 ASN A N 1
ATOM 563 C CA . ASN A 1 73 ? 3.039 -4.766 18.880 1.00 81.94 73 ASN A CA 1
ATOM 564 C C . ASN A 1 73 ? 3.340 -6.108 18.202 1.00 81.94 73 ASN A C 1
ATOM 566 O O . ASN A 1 73 ? 4.093 -6.190 17.230 1.00 81.94 73 ASN A O 1
ATOM 570 N N . THR A 1 74 ? 2.697 -7.182 18.667 1.00 86.56 74 THR A N 1
ATOM 571 C CA . THR A 1 74 ? 2.765 -8.468 17.946 1.00 86.56 74 THR A CA 1
ATOM 572 C C . THR A 1 74 ? 1.899 -8.426 16.684 1.00 86.56 74 THR A C 1
ATOM 574 O O . THR A 1 74 ? 2.383 -8.734 15.598 1.00 86.56 74 THR A O 1
ATOM 577 N N . ALA A 1 75 ? 0.643 -7.990 16.793 1.00 85.75 75 ALA A N 1
ATOM 578 C CA . ALA A 1 75 ? -0.266 -7.852 15.660 1.00 85.75 75 ALA A CA 1
ATOM 579 C C . ALA A 1 75 ? -1.038 -6.527 15.709 1.00 85.75 75 ALA A C 1
ATOM 581 O O . ALA A 1 75 ? -1.713 -6.233 16.698 1.00 85.75 75 ALA A O 1
ATOM 582 N N . LEU A 1 76 ? -0.989 -5.760 14.617 1.00 87.19 76 LEU A N 1
ATOM 583 C CA . LEU A 1 76 ? -1.784 -4.545 14.431 1.00 87.19 76 LEU A CA 1
ATOM 584 C C . LEU A 1 76 ? -2.607 -4.617 13.138 1.00 87.19 76 LEU A C 1
ATOM 586 O O . LEU A 1 76 ? -2.078 -4.865 12.054 1.00 87.19 76 LEU A O 1
ATOM 590 N N . ASN A 1 77 ? -3.899 -4.320 13.261 1.00 90.50 77 ASN A N 1
ATOM 591 C CA . ASN A 1 77 ? -4.788 -3.995 12.154 1.00 90.50 77 ASN A CA 1
ATOM 592 C C . ASN A 1 77 ? -5.296 -2.555 12.308 1.00 90.50 77 ASN A C 1
ATOM 594 O O . ASN A 1 77 ? -5.900 -2.216 13.323 1.00 90.50 77 ASN A O 1
ATOM 598 N N . MET A 1 78 ? -5.060 -1.703 11.318 1.00 89.25 78 MET A N 1
ATOM 599 C CA . MET A 1 78 ? -5.449 -0.295 11.383 1.00 89.25 78 MET A CA 1
ATOM 600 C C . MET A 1 78 ? -6.014 0.176 10.041 1.00 89.25 78 MET A C 1
ATOM 602 O O . MET A 1 78 ? -5.282 0.717 9.212 1.00 89.25 78 MET A O 1
ATOM 606 N N . PRO A 1 79 ? -7.316 -0.039 9.792 1.00 89.94 79 PRO A N 1
ATOM 607 C CA . PRO A 1 79 ? -7.994 0.551 8.648 1.00 89.94 79 PRO A CA 1
ATOM 608 C C . PRO A 1 79 ? -8.077 2.073 8.800 1.00 89.94 79 PRO A C 1
ATOM 610 O O . PRO A 1 79 ? -8.618 2.578 9.784 1.00 89.94 79 PRO A O 1
ATOM 613 N N . VAL A 1 80 ? -7.580 2.798 7.804 1.00 87.62 80 VAL A N 1
ATOM 614 C CA . VAL A 1 80 ? -7.587 4.262 7.754 1.00 87.62 80 VAL A CA 1
ATOM 615 C C . VAL A 1 80 ? -8.615 4.721 6.728 1.00 87.62 80 VAL A C 1
ATOM 617 O O . VAL A 1 80 ? -8.400 4.559 5.531 1.00 87.62 80 VAL A O 1
ATOM 620 N N . TYR A 1 81 ? -9.724 5.298 7.184 1.00 85.88 81 TYR A N 1
ATOM 621 C CA . TYR A 1 81 ? -10.784 5.871 6.345 1.00 85.88 81 TYR A CA 1
ATOM 622 C C . TYR A 1 81 ? -10.450 7.309 5.897 1.00 85.88 81 TYR A C 1
ATOM 624 O O . TYR A 1 81 ? -9.394 7.820 6.261 1.00 85.88 81 TYR A O 1
ATOM 632 N N . PRO A 1 82 ? -11.292 7.967 5.076 1.00 85.31 82 PRO A N 1
ATOM 633 C CA . PRO A 1 82 ? -10.955 9.264 4.490 1.00 85.31 82 PRO A CA 1
ATOM 634 C C . PRO A 1 82 ? -10.671 10.410 5.466 1.00 85.31 82 PRO A C 1
ATOM 636 O O . PRO A 1 82 ? -11.568 10.859 6.163 1.00 85.31 82 PRO A O 1
ATOM 639 N N . ASN A 1 83 ? -9.456 10.953 5.449 1.00 80.56 83 ASN A N 1
ATOM 640 C CA . ASN A 1 83 ? -9.005 12.111 6.225 1.00 80.56 83 ASN A CA 1
ATOM 641 C C . ASN A 1 83 ? -8.361 13.177 5.326 1.00 80.56 83 ASN A C 1
ATOM 643 O O . ASN A 1 83 ? -7.879 12.906 4.221 1.00 80.56 83 ASN A O 1
ATOM 647 N N . THR A 1 84 ? -8.294 14.406 5.840 1.00 84.62 84 THR A N 1
ATOM 648 C CA . THR A 1 84 ? -7.597 15.504 5.154 1.00 84.62 84 THR A CA 1
ATOM 649 C C . THR A 1 84 ? -6.080 15.399 5.325 1.00 84.62 84 THR A C 1
ATOM 651 O O . THR A 1 84 ? -5.354 15.457 4.335 1.00 84.62 84 THR A O 1
ATOM 654 N N . ALA A 1 85 ? -5.592 15.234 6.557 1.00 83.81 85 ALA A N 1
ATOM 655 C CA . ALA A 1 85 ? -4.170 15.092 6.852 1.00 83.81 85 ALA A CA 1
ATOM 656 C C . ALA A 1 85 ? -3.933 14.080 7.979 1.00 83.81 85 ALA A C 1
ATOM 658 O O . ALA A 1 85 ? -4.493 14.204 9.071 1.00 83.81 85 ALA A O 1
ATOM 659 N N . LEU A 1 86 ? -3.066 13.098 7.738 1.00 84.75 86 LEU A N 1
ATOM 660 C CA . LEU A 1 86 ? -2.762 12.061 8.720 1.00 84.75 86 LEU A CA 1
ATOM 661 C C . LEU A 1 86 ? -1.274 11.688 8.701 1.00 84.75 86 LEU A C 1
ATOM 663 O O . LEU A 1 86 ? -0.662 11.535 7.643 1.00 84.75 86 LEU A O 1
ATOM 667 N N . ASN A 1 87 ? -0.699 11.544 9.894 1.00 89.00 87 ASN A N 1
ATOM 668 C CA . ASN A 1 87 ? 0.658 11.061 10.111 1.00 89.00 87 ASN A CA 1
ATOM 669 C C . ASN A 1 87 ? 0.638 9.837 11.032 1.00 89.00 87 ASN A C 1
ATOM 671 O O . ASN A 1 87 ? 0.123 9.906 12.149 1.00 89.00 87 ASN A O 1
ATOM 675 N N . ILE A 1 88 ? 1.216 8.728 10.575 1.00 88.81 88 ILE A N 1
ATOM 676 C CA . ILE A 1 88 ? 1.241 7.462 11.313 1.00 88.81 88 ILE A CA 1
ATOM 677 C C . ILE A 1 88 ? 2.660 6.885 11.299 1.00 88.81 88 ILE A C 1
ATOM 679 O O . ILE A 1 88 ? 2.991 6.064 10.444 1.00 88.81 88 ILE A O 1
ATOM 683 N N . PRO A 1 89 ? 3.529 7.295 12.234 1.00 89.94 89 PRO A N 1
ATOM 684 C CA . PRO A 1 89 ? 4.790 6.605 12.460 1.00 89.94 89 PRO A CA 1
ATOM 685 C C . PRO A 1 89 ? 4.524 5.227 13.071 1.00 89.94 89 PRO A C 1
ATOM 687 O O . PRO A 1 89 ? 3.957 5.130 14.161 1.00 89.94 89 PRO A O 1
ATOM 690 N N . VAL A 1 90 ? 4.954 4.164 12.394 1.00 87.00 90 VAL A N 1
ATOM 691 C CA . VAL A 1 90 ? 4.803 2.790 12.880 1.00 87.00 90 VAL A CA 1
ATOM 692 C C . VAL A 1 90 ? 6.165 2.216 13.246 1.00 87.00 90 VAL A C 1
ATOM 694 O O . VAL A 1 90 ? 7.003 1.995 12.377 1.00 87.00 90 VAL A O 1
ATOM 697 N N . TYR A 1 91 ? 6.379 1.969 14.535 1.00 86.62 91 TYR A N 1
ATOM 698 C CA . TYR A 1 91 ? 7.565 1.315 15.091 1.00 86.62 91 TYR A CA 1
ATOM 699 C C . TYR A 1 91 ? 7.491 -0.218 14.959 1.00 86.62 91 TYR A C 1
ATOM 701 O O . TYR A 1 91 ? 6.441 -0.734 14.587 1.00 86.62 91 TYR A O 1
ATOM 709 N N . PRO A 1 92 ? 8.580 -0.958 15.242 1.00 85.44 92 PRO A N 1
ATOM 710 C CA . PRO A 1 92 ? 8.679 -2.385 14.935 1.00 85.44 92 PRO A CA 1
ATOM 711 C C . PRO A 1 92 ? 7.558 -3.285 15.468 1.00 85.44 92 PRO A C 1
ATOM 713 O O . PRO A 1 92 ? 7.371 -3.380 16.672 1.00 85.44 92 PRO A O 1
ATOM 716 N N . ASN A 1 93 ? 6.875 -4.016 14.589 1.00 83.88 93 ASN A N 1
ATOM 717 C CA . ASN A 1 93 ? 5.857 -5.027 14.896 1.00 83.88 93 ASN A CA 1
ATOM 718 C C . ASN A 1 93 ? 6.191 -6.372 14.236 1.00 83.88 93 ASN A C 1
ATOM 720 O O . ASN A 1 93 ? 6.941 -6.446 13.261 1.00 83.88 93 ASN A O 1
ATOM 724 N N . THR A 1 94 ? 5.576 -7.455 14.715 1.00 88.25 94 THR A N 1
ATOM 725 C CA . THR A 1 94 ? 5.675 -8.754 14.028 1.00 88.25 94 THR A CA 1
ATOM 726 C C . THR A 1 94 ? 4.788 -8.786 12.782 1.00 88.25 94 THR A C 1
ATOM 728 O O . THR A 1 94 ? 5.272 -9.087 11.694 1.00 88.25 94 THR A O 1
ATOM 731 N N . ALA A 1 95 ? 3.506 -8.439 12.909 1.00 88.00 95 ALA A N 1
ATOM 732 C CA . ALA A 1 95 ? 2.561 -8.416 11.797 1.00 88.00 95 ALA A CA 1
ATOM 733 C C . ALA A 1 95 ? 1.763 -7.110 11.764 1.00 88.00 95 ALA A C 1
ATOM 735 O O . ALA A 1 95 ? 1.145 -6.721 12.759 1.00 88.00 95 ALA A O 1
ATOM 736 N N . LEU A 1 96 ? 1.743 -6.460 10.600 1.00 89.06 96 LEU A N 1
ATOM 737 C CA . LEU A 1 96 ? 1.044 -5.198 10.395 1.00 89.06 96 LEU A CA 1
ATOM 738 C C . LEU A 1 96 ? 0.157 -5.233 9.146 1.00 89.06 96 LEU A C 1
ATOM 740 O O . LEU A 1 96 ? 0.613 -5.580 8.056 1.00 89.06 96 LEU A O 1
ATOM 744 N N . ASN A 1 97 ? -1.099 -4.812 9.305 1.00 92.31 97 ASN A N 1
ATOM 745 C CA . ASN A 1 97 ? -2.043 -4.591 8.215 1.00 92.31 97 ASN A CA 1
ATOM 746 C C . ASN A 1 97 ? -2.647 -3.182 8.308 1.00 92.31 97 ASN A C 1
ATOM 748 O O . ASN A 1 97 ? -3.375 -2.887 9.258 1.00 92.31 97 ASN A O 1
ATOM 752 N N . ILE A 1 98 ? -2.371 -2.322 7.324 1.00 91.06 98 ILE A N 1
ATOM 753 C CA . ILE A 1 98 ? -2.891 -0.944 7.264 1.00 91.06 98 ILE A CA 1
ATOM 754 C C . ILE A 1 98 ? -3.562 -0.707 5.906 1.00 91.06 98 ILE A C 1
ATOM 756 O O . ILE A 1 98 ? -2.927 -0.203 4.981 1.00 91.06 98 ILE A O 1
ATOM 760 N N . PRO A 1 99 ? -4.846 -1.065 5.744 1.00 91.88 99 PRO A N 1
ATOM 761 C CA . PRO A 1 99 ? -5.625 -0.627 4.594 1.00 91.88 99 PRO A CA 1
ATOM 762 C C . PRO A 1 99 ? -5.854 0.887 4.652 1.00 91.88 99 PRO A C 1
ATOM 764 O O . PRO A 1 99 ? -6.446 1.392 5.605 1.00 91.88 99 PRO A O 1
ATOM 767 N N . VAL A 1 100 ? -5.415 1.604 3.623 1.00 88.94 100 VAL A N 1
ATOM 768 C CA . VAL A 1 100 ? -5.551 3.057 3.498 1.00 88.94 100 VAL A CA 1
ATOM 769 C C . VAL A 1 100 ? -6.601 3.383 2.443 1.00 88.94 100 VAL A C 1
ATOM 771 O O . VAL A 1 100 ? -6.373 3.155 1.260 1.00 88.94 100 VAL A O 1
ATOM 774 N N . TYR A 1 101 ? -7.732 3.947 2.858 1.00 87.06 101 TYR A N 1
ATOM 775 C CA . TYR A 1 101 ? -8.796 4.455 1.984 1.00 87.06 101 TYR A CA 1
ATOM 776 C C . TYR A 1 101 ? -8.502 5.891 1.499 1.00 87.06 101 TYR A C 1
ATOM 778 O O . TYR A 1 101 ? -7.468 6.443 1.862 1.00 87.06 101 TYR A O 1
ATOM 786 N N . PRO A 1 102 ? -9.351 6.508 0.656 1.00 86.19 102 PRO A N 1
ATOM 787 C CA . PRO A 1 102 ? -9.044 7.807 0.057 1.00 86.19 102 PRO A CA 1
ATOM 788 C C . PRO A 1 102 ? -8.831 8.973 1.028 1.00 86.19 102 PRO A C 1
ATOM 790 O O . PRO A 1 102 ? -9.761 9.386 1.702 1.00 86.19 102 PRO A O 1
ATOM 793 N N . ASN A 1 103 ? -7.636 9.559 1.045 1.00 83.12 103 ASN A N 1
ATOM 794 C CA . ASN A 1 103 ? -7.217 10.721 1.833 1.00 83.12 103 ASN A CA 1
ATOM 795 C C . ASN A 1 103 ? -6.610 11.813 0.931 1.00 83.12 103 ASN A C 1
ATOM 797 O O . ASN A 1 103 ? -6.116 11.554 -0.172 1.00 83.12 103 ASN A O 1
ATOM 801 N N . SER A 1 104 ? -6.585 13.050 1.434 1.00 86.44 104 SER A N 1
ATOM 802 C CA . SER A 1 104 ? -5.926 14.164 0.737 1.00 86.44 104 SER A CA 1
ATOM 803 C C . SER A 1 104 ? -4.405 14.142 0.919 1.00 86.44 104 SER A C 1
ATOM 805 O O . SER A 1 104 ? -3.675 14.238 -0.064 1.00 86.44 104 SER A O 1
ATOM 807 N N . ALA A 1 105 ? -3.915 14.001 2.153 1.00 85.75 105 ALA A N 1
ATOM 808 C CA . ALA A 1 105 ? -2.488 13.927 2.454 1.00 85.75 105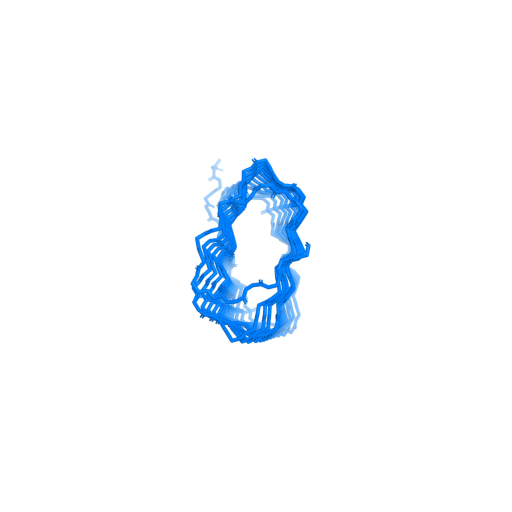 ALA A CA 1
ATOM 809 C C . ALA A 1 105 ? -2.207 12.899 3.554 1.00 85.75 105 ALA A C 1
ATOM 811 O O . ALA A 1 105 ? -2.780 12.967 4.644 1.00 85.75 105 ALA A O 1
ATOM 812 N N . LEU A 1 106 ? -1.294 11.969 3.285 1.00 86.50 106 LEU A N 1
ATOM 813 C CA . LEU A 1 106 ? -0.945 10.912 4.227 1.00 86.50 106 LEU A CA 1
ATOM 814 C C . LEU A 1 106 ? 0.565 10.663 4.269 1.00 86.50 106 LEU A C 1
ATOM 816 O O . LEU A 1 106 ? 1.228 10.577 3.235 1.00 86.50 106 LEU A O 1
ATOM 820 N N . ASN A 1 107 ? 1.095 10.520 5.483 1.00 91.00 107 ASN A N 1
ATOM 821 C CA . ASN A 1 107 ? 2.479 10.141 5.740 1.00 91.00 107 ASN A CA 1
ATOM 822 C C . ASN A 1 107 ? 2.527 8.934 6.686 1.00 91.00 107 ASN A C 1
ATOM 824 O O . ASN A 1 107 ? 2.076 9.030 7.828 1.00 91.00 107 ASN A O 1
ATOM 828 N N . ILE A 1 108 ? 3.085 7.812 6.229 1.00 90.44 108 ILE A N 1
ATOM 829 C CA . ILE A 1 108 ? 3.227 6.586 7.032 1.00 90.44 108 ILE A CA 1
ATOM 830 C C . ILE A 1 108 ? 4.688 6.120 6.998 1.00 90.44 108 ILE A C 1
ATOM 832 O O . ILE A 1 108 ? 5.044 5.270 6.182 1.00 90.44 108 ILE A O 1
ATOM 836 N N . PRO A 1 109 ? 5.568 6.666 7.854 1.00 90.94 109 PRO A N 1
ATOM 837 C CA . PRO A 1 109 ? 6.892 6.097 8.061 1.00 90.94 109 PRO A CA 1
ATOM 838 C C . PRO A 1 109 ? 6.772 4.745 8.767 1.00 90.94 109 PRO A C 1
ATOM 840 O O . PRO A 1 109 ? 6.249 4.674 9.881 1.00 90.94 109 PRO A O 1
ATOM 843 N N . VAL A 1 110 ? 7.277 3.684 8.143 1.00 88.12 110 VAL A N 1
ATOM 844 C CA . VAL A 1 110 ? 7.240 2.333 8.710 1.00 88.12 110 VAL A CA 1
ATOM 845 C C . VAL A 1 110 ? 8.645 1.849 9.029 1.00 88.12 110 VAL A C 1
ATOM 847 O O . VAL A 1 110 ? 9.455 1.636 8.132 1.00 88.12 110 VAL A O 1
ATOM 850 N N . TYR A 1 111 ? 8.921 1.664 10.317 1.00 87.00 111 TYR A N 1
ATOM 851 C CA . TYR A 1 111 ? 10.156 1.095 10.856 1.00 87.00 111 TYR A CA 1
ATOM 852 C C . TYR A 1 111 ? 10.156 -0.443 10.777 1.00 87.00 111 TYR A C 1
ATOM 854 O O . TYR A 1 111 ? 9.120 -1.020 10.465 1.00 87.00 111 TYR A O 1
ATOM 862 N N . PRO A 1 112 ? 11.286 -1.124 11.042 1.00 85.62 112 PRO A N 1
ATOM 863 C CA . PRO A 1 112 ? 11.437 -2.554 10.772 1.00 85.62 112 PRO A CA 1
ATOM 864 C C . PRO A 1 112 ? 10.377 -3.493 11.364 1.00 85.62 112 PRO A C 1
ATOM 866 O O . PRO A 1 112 ? 10.233 -3.560 12.576 1.00 85.62 112 PRO A O 1
ATOM 869 N N . ASN A 1 113 ? 9.698 -4.282 10.530 1.00 84.56 113 ASN A N 1
ATOM 870 C CA . ASN A 1 113 ? 8.721 -5.317 10.895 1.00 84.56 113 ASN A CA 1
ATOM 871 C C . ASN A 1 113 ? 9.065 -6.667 10.251 1.00 84.56 113 ASN A C 1
ATOM 873 O O . ASN A 1 113 ? 9.800 -6.751 9.265 1.00 84.56 113 ASN A O 1
ATOM 877 N N . THR A 1 114 ? 8.470 -7.747 10.760 1.00 88.12 114 THR A N 1
ATOM 878 C CA . THR A 1 114 ? 8.582 -9.062 10.110 1.00 88.12 114 THR A CA 1
ATOM 879 C C . THR A 1 114 ? 7.684 -9.152 8.874 1.00 88.12 114 THR A C 1
ATOM 881 O O . THR A 1 114 ? 8.165 -9.500 7.798 1.00 88.12 114 THR A O 1
ATOM 884 N N . ALA A 1 115 ? 6.399 -8.813 8.997 1.00 87.62 115 ALA A N 1
ATOM 885 C CA . ALA A 1 115 ? 5.439 -8.864 7.896 1.00 87.62 115 ALA A CA 1
ATOM 886 C C . ALA A 1 115 ? 4.592 -7.588 7.828 1.00 87.62 115 ALA A C 1
ATOM 888 O O . ALA A 1 115 ? 3.956 -7.203 8.812 1.00 87.62 115 ALA A O 1
ATOM 889 N N . LEU A 1 116 ? 4.551 -6.967 6.647 1.00 88.81 116 LEU A N 1
ATOM 890 C CA . LEU A 1 116 ? 3.809 -5.738 6.396 1.00 88.81 116 LEU A CA 1
ATOM 891 C C . LEU A 1 116 ? 2.894 -5.859 5.172 1.00 88.81 116 LEU A C 1
ATOM 893 O O . LEU A 1 116 ? 3.343 -6.216 4.083 1.00 88.81 116 LEU A O 1
ATOM 897 N N . ASN A 1 117 ? 1.622 -5.494 5.346 1.00 92.62 117 ASN A N 1
ATOM 898 C CA . ASN A 1 117 ? 0.645 -5.338 4.274 1.00 92.62 117 ASN A CA 1
ATOM 899 C C . ASN A 1 117 ? -0.005 -3.945 4.333 1.00 92.62 117 ASN A C 1
ATOM 901 O O . ASN A 1 117 ? -0.686 -3.623 5.307 1.00 92.62 117 ASN A O 1
ATOM 905 N N . ILE A 1 118 ? 0.176 -3.129 3.292 1.00 91.06 118 ILE A N 1
ATOM 906 C CA . ILE A 1 118 ? -0.434 -1.791 3.185 1.00 91.06 118 ILE A CA 1
ATOM 907 C C . ILE A 1 118 ? -1.135 -1.651 1.828 1.00 91.06 118 ILE A C 1
ATOM 909 O O . ILE A 1 118 ? -0.542 -1.154 0.873 1.00 91.06 118 ILE A O 1
ATOM 913 N N . PRO A 1 119 ? -2.398 -2.088 1.700 1.00 91.75 119 PRO A N 1
ATOM 914 C CA . PRO A 1 119 ? -3.213 -1.750 0.540 1.00 91.75 119 PRO A CA 1
ATOM 915 C C . PRO A 1 119 ? -3.549 -0.256 0.544 1.00 91.75 119 PRO A C 1
ATOM 917 O O . PRO A 1 119 ? -4.162 0.240 1.488 1.00 91.75 119 PRO A O 1
ATOM 920 N N . VAL A 1 120 ? -3.183 0.449 -0.521 1.00 88.62 120 VAL A N 1
ATOM 921 C CA . VAL A 1 120 ? -3.406 1.888 -0.687 1.00 88.62 120 VAL A CA 1
ATOM 922 C C . VAL A 1 120 ? -4.445 2.128 -1.774 1.00 88.62 120 VAL A C 1
ATOM 924 O O . VAL A 1 120 ? -4.170 1.895 -2.946 1.00 88.62 120 VAL A O 1
ATOM 927 N N . TYR A 1 121 ? -5.618 2.632 -1.401 1.00 87.25 121 TYR A N 1
ATOM 928 C CA . TYR A 1 121 ? -6.675 3.090 -2.312 1.00 87.25 121 TYR A CA 1
ATOM 929 C C . TYR A 1 121 ? -6.426 4.532 -2.799 1.00 87.25 121 TYR A C 1
ATOM 931 O O . TYR A 1 121 ? -5.460 5.147 -2.364 1.00 87.25 121 TYR A O 1
ATOM 939 N N . PRO A 1 122 ? -7.245 5.094 -3.708 1.00 86.06 122 PRO A N 1
ATOM 940 C CA . PRO A 1 122 ? -6.952 6.389 -4.324 1.00 86.06 122 PRO A CA 1
ATOM 941 C C . PRO A 1 122 ? -6.804 7.583 -3.373 1.00 86.06 122 PRO A C 1
ATOM 943 O O . PRO A 1 122 ? -7.756 7.946 -2.699 1.00 86.06 122 PRO A O 1
ATOM 946 N N . ASN A 1 123 ? -5.647 8.244 -3.374 1.00 84.00 123 ASN A N 1
ATOM 947 C CA . ASN A 1 123 ? -5.300 9.433 -2.587 1.00 84.00 123 ASN A CA 1
ATOM 948 C C . ASN A 1 123 ? -4.748 10.560 -3.478 1.00 84.00 123 ASN A C 1
ATOM 950 O O . ASN A 1 123 ? -4.226 10.332 -4.573 1.00 84.00 123 ASN A O 1
ATOM 954 N N . SER A 1 124 ? -4.786 11.794 -2.969 1.00 87.12 124 SER A N 1
ATOM 955 C CA . SER A 1 124 ? -4.160 12.935 -3.653 1.00 87.12 124 SER A CA 1
ATOM 956 C C . SER A 1 124 ? -2.640 12.961 -3.458 1.00 87.12 124 SER A C 1
ATOM 958 O O . SER A 1 124 ? -1.904 13.059 -4.437 1.00 87.12 124 SER A O 1
ATOM 960 N N . ALA A 1 125 ? -2.152 12.851 -2.220 1.00 86.06 125 ALA A N 1
ATOM 961 C CA . ALA A 1 125 ? -0.722 12.836 -1.917 1.00 86.06 125 ALA A CA 1
ATOM 962 C C . ALA A 1 125 ? -0.389 11.809 -0.833 1.00 86.06 125 ALA A C 1
ATOM 964 O O . ALA A 1 125 ? -0.969 11.827 0.256 1.00 86.06 125 ALA A O 1
ATOM 965 N N . LEU A 1 126 ? 0.581 10.941 -1.116 1.00 87.00 126 LEU A N 1
ATOM 966 C CA . LEU A 1 126 ? 0.993 9.884 -0.201 1.00 87.00 126 LEU A CA 1
ATOM 967 C C . LEU A 1 126 ? 2.516 9.745 -0.126 1.00 87.00 126 LEU A C 1
ATOM 969 O O . LEU A 1 126 ? 3.204 9.696 -1.147 1.00 87.00 126 LEU A O 1
ATOM 973 N N . ASN A 1 127 ? 3.024 9.634 1.100 1.00 91.44 127 ASN A N 1
ATOM 974 C CA . ASN A 1 127 ? 4.419 9.334 1.395 1.00 91.44 127 ASN A CA 1
ATOM 975 C C . ASN A 1 127 ? 4.513 8.137 2.354 1.00 91.44 127 ASN A C 1
ATOM 977 O O . ASN A 1 127 ? 4.045 8.217 3.491 1.00 91.44 127 ASN A O 1
ATOM 981 N N . ILE A 1 128 ? 5.129 7.039 1.913 1.00 90.56 128 ILE A N 1
ATOM 982 C CA . ILE A 1 128 ? 5.343 5.838 2.737 1.00 90.56 128 ILE A CA 1
ATOM 983 C C . ILE A 1 128 ? 6.827 5.454 2.695 1.00 90.56 128 ILE A C 1
ATOM 985 O O . ILE A 1 128 ? 7.223 4.599 1.904 1.00 90.56 128 ILE A O 1
ATOM 989 N N . PRO A 1 129 ? 7.683 6.076 3.523 1.00 90.12 129 PRO A N 1
ATOM 990 C CA . PRO A 1 129 ? 9.039 5.590 3.735 1.00 90.12 129 PRO A CA 1
ATOM 991 C C . PRO A 1 129 ? 9.000 4.248 4.468 1.00 90.12 129 PRO A C 1
ATOM 993 O O . PRO A 1 129 ? 8.494 4.169 5.589 1.00 90.12 129 PRO A O 1
ATOM 996 N N . VAL A 1 130 ? 9.556 3.203 3.857 1.00 86.69 130 VAL A N 1
ATOM 997 C CA . VAL A 1 130 ? 9.602 1.863 4.447 1.00 86.69 130 VAL A CA 1
ATOM 998 C C . VAL A 1 130 ? 11.037 1.462 4.748 1.00 86.69 130 VAL A C 1
ATOM 1000 O O . VAL A 1 130 ? 11.835 1.255 3.838 1.00 86.69 130 VAL A O 1
ATOM 1003 N N . TYR A 1 131 ? 11.348 1.332 6.035 1.00 85.75 131 TYR A N 1
ATOM 1004 C CA . TYR A 1 131 ? 12.616 0.830 6.565 1.00 85.75 131 TYR A CA 1
ATOM 1005 C C . TYR A 1 131 ? 12.682 -0.710 6.522 1.00 85.75 131 TYR A C 1
ATOM 1007 O O . TYR A 1 131 ? 11.675 -1.340 6.219 1.00 85.75 131 TYR A O 1
ATOM 1015 N N . PRO A 1 132 ? 13.838 -1.336 6.808 1.00 83.25 132 PRO A N 1
ATOM 1016 C CA . PRO A 1 132 ? 14.045 -2.769 6.590 1.00 83.25 132 PRO A CA 1
ATOM 1017 C C . PRO A 1 132 ? 13.019 -3.730 7.210 1.00 83.25 132 PRO A C 1
ATOM 1019 O O . PRO A 1 132 ? 12.899 -3.787 8.424 1.00 83.25 132 PRO A O 1
ATOM 1022 N N . ASN A 1 133 ? 12.347 -4.553 6.404 1.00 82.12 133 ASN A N 1
ATOM 1023 C CA . ASN A 1 133 ? 11.407 -5.609 6.805 1.00 82.12 133 ASN A CA 1
ATOM 1024 C C . ASN A 1 133 ? 11.769 -6.962 6.172 1.00 82.12 133 ASN A C 1
ATOM 1026 O O . ASN A 1 133 ? 12.426 -7.041 5.131 1.00 82.12 133 ASN A O 1
ATOM 1030 N N . SER A 1 134 ? 11.273 -8.055 6.756 1.00 86.19 134 SER A N 1
ATOM 1031 C CA . SER A 1 134 ? 11.435 -9.384 6.147 1.00 86.19 134 SER A CA 1
ATOM 1032 C C . SER A 1 134 ? 10.502 -9.580 4.946 1.00 86.19 134 SER A C 1
ATOM 1034 O O . SER A 1 134 ? 10.955 -10.004 3.886 1.00 86.19 134 SER A O 1
ATOM 1036 N N . ALA A 1 135 ? 9.217 -9.245 5.075 1.00 86.12 135 ALA A N 1
ATOM 1037 C CA . ALA A 1 135 ? 8.240 -9.367 3.995 1.00 86.12 135 ALA A CA 1
ATOM 1038 C C . ALA A 1 135 ? 7.365 -8.116 3.881 1.00 86.12 135 ALA A C 1
ATOM 1040 O O . ALA A 1 135 ? 6.738 -7.698 4.858 1.00 86.12 135 ALA A O 1
ATOM 1041 N N . LEU A 1 136 ? 7.288 -7.557 2.671 1.00 87.19 136 LEU A N 1
ATOM 1042 C CA . LEU A 1 136 ? 6.497 -6.370 2.371 1.00 87.19 136 LEU A CA 1
ATOM 1043 C C . LEU A 1 136 ? 5.560 -6.580 1.175 1.00 87.19 136 LEU A C 1
ATOM 1045 O O . LEU A 1 136 ? 5.996 -6.983 0.097 1.00 87.19 136 LEU A O 1
ATOM 1049 N N . ASN A 1 137 ? 4.285 -6.228 1.354 1.00 91.38 137 ASN A N 1
ATOM 1050 C CA . ASN A 1 137 ? 3.285 -6.138 0.295 1.00 91.38 137 ASN A CA 1
ATOM 1051 C C . ASN A 1 137 ? 2.573 -4.773 0.326 1.00 91.38 137 ASN A C 1
ATOM 1053 O O . ASN A 1 137 ? 1.871 -4.464 1.290 1.00 91.38 137 ASN A O 1
ATOM 1057 N N . ILE A 1 138 ? 2.722 -3.966 -0.728 1.00 90.50 138 ILE A N 1
ATOM 1058 C CA . ILE A 1 138 ? 2.049 -2.659 -0.859 1.00 90.50 138 ILE A CA 1
ATOM 1059 C C . ILE A 1 138 ? 1.347 -2.568 -2.218 1.00 90.50 138 ILE A C 1
ATOM 1061 O O . ILE A 1 138 ? 1.922 -2.060 -3.180 1.00 90.50 138 ILE A O 1
ATOM 1065 N N . PRO A 1 139 ? 0.103 -3.056 -2.340 1.00 91.19 139 PRO A N 1
ATOM 1066 C CA . PRO A 1 139 ? -0.716 -2.780 -3.512 1.00 91.19 139 PRO A CA 1
ATOM 1067 C C . PRO A 1 139 ? -1.135 -1.311 -3.546 1.00 91.19 139 PRO A C 1
ATOM 1069 O O . PRO A 1 139 ? -1.769 -0.828 -2.609 1.00 91.19 139 PRO A O 1
ATOM 1072 N N . VAL A 1 140 ? -0.818 -0.617 -4.635 1.00 88.31 140 VAL A N 1
ATOM 1073 C CA . VAL A 1 140 ? -1.106 0.810 -4.809 1.00 88.31 140 VAL A CA 1
ATOM 1074 C C . VAL A 1 140 ? -2.112 1.013 -5.934 1.00 88.31 140 VAL A C 1
ATOM 1076 O O . VAL A 1 140 ? -1.781 0.805 -7.097 1.00 88.31 140 VAL A O 1
ATOM 1079 N N . TYR A 1 141 ? -3.316 1.467 -5.599 1.00 87.19 141 TYR A N 1
ATOM 1080 C CA . TYR A 1 141 ? -4.354 1.906 -6.539 1.00 87.19 141 TYR A CA 1
ATOM 1081 C C . TYR A 1 141 ? -4.147 3.367 -6.985 1.00 87.19 141 TYR A C 1
ATOM 1083 O O . TYR A 1 141 ? -3.289 4.038 -6.426 1.00 87.19 141 TYR A O 1
ATOM 1091 N N . PRO A 1 142 ? -4.898 3.884 -7.976 1.00 85.69 142 PRO A N 1
ATOM 1092 C CA . PRO A 1 142 ? -4.620 5.186 -8.587 1.00 85.69 142 PRO A CA 1
ATOM 1093 C C . PRO A 1 142 ? -4.545 6.395 -7.646 1.00 85.69 142 PRO A C 1
ATOM 1095 O O . PRO A 1 142 ? -5.527 6.726 -6.998 1.00 85.69 142 PRO A O 1
ATOM 1098 N N . ASN A 1 143 ? -3.421 7.112 -7.637 1.00 84.00 143 ASN A N 1
ATOM 1099 C CA . ASN A 1 143 ? -3.165 8.339 -6.873 1.00 84.00 143 ASN A CA 1
ATOM 1100 C C . ASN A 1 143 ? -2.657 9.475 -7.775 1.00 84.00 143 ASN A C 1
ATOM 1102 O O . ASN A 1 143 ? -2.103 9.249 -8.855 1.00 84.00 143 ASN A O 1
ATOM 1106 N N . SER A 1 144 ? -2.767 10.716 -7.296 1.00 87.56 144 SER A N 1
ATOM 1107 C CA . SER A 1 144 ? -2.179 11.866 -7.998 1.00 87.56 144 SER A CA 1
ATOM 1108 C C . SER A 1 144 ? -0.665 11.959 -7.780 1.00 87.56 144 SER A C 1
ATOM 1110 O O . SER A 1 144 ? 0.082 12.102 -8.745 1.00 87.56 144 SER A O 1
ATOM 1112 N N . ALA A 1 145 ? -0.188 11.853 -6.538 1.00 86.25 145 ALA A N 1
ATOM 1113 C CA . ALA A 1 145 ? 1.237 11.891 -6.221 1.00 86.25 145 ALA A CA 1
ATOM 1114 C C . ALA A 1 145 ? 1.606 10.842 -5.170 1.00 86.25 145 ALA A C 1
ATOM 1116 O O . ALA A 1 145 ? 1.012 10.796 -4.089 1.00 86.25 145 ALA A O 1
ATOM 1117 N N . LEU A 1 146 ? 2.622 10.034 -5.475 1.00 87.25 146 LEU A N 1
ATOM 1118 C CA . LEU A 1 146 ? 3.093 8.976 -4.593 1.00 87.25 146 LEU A CA 1
ATOM 1119 C C . LEU A 1 146 ? 4.620 8.952 -4.474 1.00 87.25 146 LEU A C 1
ATOM 1121 O O . LEU A 1 146 ? 5.336 8.953 -5.476 1.00 87.25 146 LEU A O 1
ATOM 1125 N N . ASN A 1 147 ? 5.100 8.852 -3.234 1.00 91.25 147 ASN A N 1
ATOM 1126 C CA . ASN A 1 147 ? 6.498 8.610 -2.903 1.00 91.25 147 ASN A CA 1
ATOM 1127 C C . ASN A 1 147 ? 6.626 7.414 -1.946 1.00 91.25 147 ASN A C 1
ATOM 1129 O O . ASN A 1 147 ? 6.126 7.463 -0.820 1.00 91.25 147 ASN A O 1
ATOM 1133 N N . ILE A 1 148 ? 7.303 6.350 -2.382 1.00 90.00 148 ILE A N 1
ATOM 1134 C CA . ILE A 1 148 ? 7.563 5.152 -1.565 1.00 90.00 148 ILE A CA 1
ATOM 1135 C C . ILE A 1 148 ? 9.065 4.832 -1.603 1.00 90.00 148 ILE A C 1
ATOM 1137 O O . ILE A 1 148 ? 9.498 3.999 -2.397 1.00 90.00 148 ILE A O 1
ATOM 1141 N N . PRO A 1 149 ? 9.894 5.487 -0.771 1.00 89.00 149 PRO A N 1
ATOM 1142 C CA . PRO A 1 149 ? 11.267 5.050 -0.539 1.00 89.00 149 PRO A CA 1
ATOM 1143 C C . PRO A 1 149 ? 11.290 3.689 0.164 1.00 89.00 149 PRO A C 1
ATOM 1145 O O . PRO A 1 149 ? 10.793 3.563 1.285 1.00 89.00 149 PRO A O 1
ATOM 1148 N N . VAL A 1 150 ? 11.893 2.685 -0.474 1.00 84.56 150 VAL A N 1
ATOM 1149 C CA . VAL A 1 150 ? 11.989 1.320 0.056 1.00 84.56 150 VAL A CA 1
ATOM 1150 C C . VAL A 1 150 ? 13.437 0.990 0.403 1.00 84.56 150 VAL A C 1
ATOM 1152 O O . VAL A 1 150 ? 14.272 0.833 -0.486 1.00 84.56 150 VAL A O 1
ATOM 1155 N N . TYR A 1 151 ? 13.722 0.873 1.699 1.00 83.44 151 TYR A N 1
ATOM 1156 C CA . TYR A 1 151 ? 15.014 0.474 2.271 1.00 83.44 151 TYR A CA 1
ATOM 1157 C C . TYR A 1 151 ? 15.163 -1.061 2.365 1.00 83.44 151 TYR A C 1
ATOM 1159 O O . TYR A 1 151 ? 14.181 -1.761 2.139 1.00 83.44 151 TYR A O 1
ATOM 1167 N N . PRO A 1 152 ? 16.354 -1.596 2.713 1.00 79.25 152 PRO A N 1
ATOM 1168 C CA . PRO A 1 152 ? 16.678 -3.024 2.614 1.00 79.25 152 PRO A CA 1
ATOM 1169 C C . PRO A 1 152 ? 15.654 -4.036 3.164 1.00 79.25 152 PRO A C 1
ATOM 1171 O O . PRO A 1 152 ? 15.520 -4.171 4.370 1.00 79.25 152 PRO A O 1
ATOM 1174 N N . ASN A 1 153 ? 14.996 -4.819 2.307 1.00 78.19 153 ASN A N 1
ATOM 1175 C CA . ASN A 1 153 ? 14.033 -5.873 2.636 1.00 78.19 153 ASN A CA 1
ATOM 1176 C C . ASN A 1 153 ? 14.470 -7.244 2.092 1.00 78.19 153 ASN A C 1
ATOM 1178 O O . ASN A 1 153 ? 15.200 -7.348 1.104 1.00 78.19 153 ASN A O 1
ATOM 1182 N N . THR A 1 154 ? 13.978 -8.330 2.694 1.00 83.62 154 THR A N 1
ATOM 1183 C CA . THR A 1 154 ? 14.213 -9.683 2.152 1.00 83.62 154 THR A CA 1
ATOM 1184 C C . THR A 1 154 ? 13.291 -9.976 0.965 1.00 83.62 154 THR A C 1
ATOM 1186 O O . THR A 1 154 ? 13.770 -10.369 -0.099 1.00 83.62 154 THR A O 1
ATOM 1189 N N . ALA A 1 155 ? 11.985 -9.747 1.119 1.00 83.31 155 ALA A N 1
ATOM 1190 C CA . ALA A 1 155 ? 10.985 -9.963 0.075 1.00 83.31 155 ALA A CA 1
ATOM 1191 C C . ALA A 1 155 ? 10.068 -8.745 -0.094 1.00 83.31 155 ALA A C 1
ATOM 1193 O O . ALA A 1 155 ? 9.494 -8.259 0.885 1.00 83.31 155 ALA A O 1
ATOM 1194 N N . LEU A 1 156 ? 9.889 -8.298 -1.341 1.00 85.31 156 LEU A N 1
ATOM 1195 C CA . LEU A 1 156 ? 9.031 -7.165 -1.686 1.00 85.31 156 LEU A CA 1
ATOM 1196 C C . LEU A 1 156 ? 8.078 -7.471 -2.841 1.00 85.31 156 LEU A C 1
ATOM 1198 O O . LEU A 1 156 ? 8.498 -7.946 -3.899 1.00 85.31 156 LEU A O 1
ATOM 1202 N N . ASN A 1 157 ? 6.819 -7.069 -2.668 1.00 89.62 157 ASN A N 1
ATOM 1203 C CA . ASN A 1 157 ? 5.827 -6.975 -3.729 1.00 89.62 157 ASN A CA 1
ATOM 1204 C C . ASN A 1 157 ? 5.120 -5.607 -3.694 1.00 89.62 157 ASN A C 1
ATOM 1206 O O . ASN A 1 157 ? 4.421 -5.295 -2.728 1.00 89.62 157 ASN A O 1
ATOM 1210 N N . ILE A 1 158 ? 5.289 -4.791 -4.738 1.00 89.12 158 ILE A N 1
ATOM 1211 C CA . ILE A 1 158 ? 4.586 -3.502 -4.888 1.00 89.12 158 ILE A CA 1
ATOM 1212 C C . ILE A 1 158 ? 3.940 -3.445 -6.276 1.00 89.12 158 ILE A C 1
ATOM 1214 O O . ILE A 1 158 ? 4.545 -2.928 -7.215 1.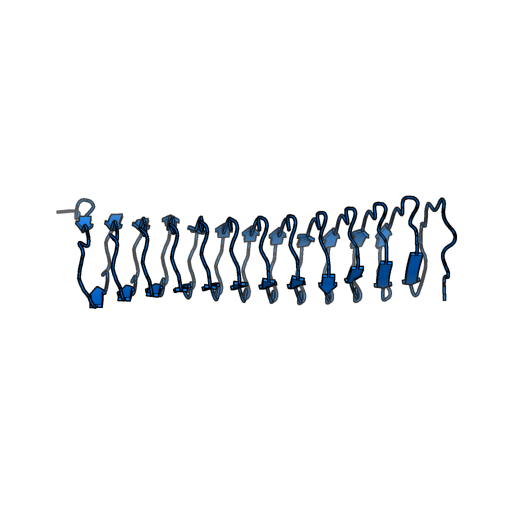00 89.12 158 ILE A O 1
ATOM 1218 N N . PRO A 1 159 ? 2.721 -3.981 -6.451 1.00 89.38 159 PRO A N 1
ATOM 1219 C CA . PRO A 1 159 ? 1.962 -3.751 -7.668 1.00 89.38 159 PRO A CA 1
ATOM 1220 C C . PRO A 1 159 ? 1.395 -2.330 -7.659 1.00 89.38 159 PRO A C 1
ATOM 1222 O O . PRO A 1 159 ? 0.655 -1.955 -6.746 1.00 89.38 159 PRO A O 1
ATOM 1225 N N . VAL A 1 160 ? 1.725 -1.553 -8.691 1.00 87.56 160 VAL A N 1
ATOM 1226 C CA . VAL A 1 160 ? 1.325 -0.150 -8.811 1.00 87.56 160 VAL A CA 1
ATOM 1227 C C . VAL A 1 160 ? 0.412 0.059 -10.009 1.00 87.56 160 VAL A C 1
ATOM 1229 O O . VAL A 1 160 ? 0.834 -0.087 -11.152 1.00 87.56 160 VAL A O 1
ATOM 1232 N N . TYR A 1 161 ? -0.840 0.419 -9.737 1.00 86.56 161 TYR A N 1
ATOM 1233 C CA . TYR A 1 161 ? -1.853 0.807 -10.720 1.00 86.56 161 TYR A CA 1
ATOM 1234 C C . TYR A 1 161 ? -1.672 2.269 -11.173 1.00 86.56 161 TYR A C 1
ATOM 1236 O O . TYR A 1 161 ? -0.857 2.976 -10.589 1.00 86.56 161 TYR A O 1
ATOM 1244 N N . PRO A 1 162 ? -2.402 2.743 -12.201 1.00 84.75 162 PRO A N 1
ATOM 1245 C CA . PRO A 1 162 ? -2.145 4.042 -12.823 1.00 84.75 162 PRO A CA 1
ATOM 1246 C C . PRO A 1 162 ? -2.150 5.261 -11.891 1.00 84.75 162 PRO A C 1
ATOM 1248 O O . PRO A 1 162 ? -3.161 5.535 -11.259 1.00 84.75 162 PRO A O 1
ATOM 1251 N N . ASN A 1 163 ? -1.068 6.041 -11.864 1.00 84.81 163 ASN A N 1
ATOM 1252 C CA . ASN A 1 163 ? -0.926 7.302 -11.124 1.00 84.81 163 ASN A CA 1
ATOM 1253 C C . ASN A 1 163 ? -0.476 8.448 -12.041 1.00 84.81 163 ASN A C 1
ATOM 1255 O O . ASN A 1 163 ? 0.091 8.239 -13.114 1.00 84.81 163 ASN A O 1
ATOM 1259 N N . THR A 1 164 ? -0.650 9.688 -11.581 1.00 87.88 164 THR A N 1
ATOM 1260 C CA . THR A 1 164 ? -0.107 10.852 -12.300 1.00 87.88 164 THR A CA 1
ATOM 1261 C C . THR A 1 164 ? 1.405 10.976 -12.094 1.00 87.88 164 THR A C 1
ATOM 1263 O O . THR A 1 164 ? 2.147 11.068 -13.069 1.00 87.88 164 THR A O 1
ATOM 1266 N N . ALA A 1 165 ? 1.886 10.951 -10.848 1.00 86.19 165 ALA A N 1
ATOM 1267 C CA . ALA A 1 165 ? 3.311 11.038 -10.533 1.00 86.19 165 ALA A CA 1
ATOM 1268 C C . ALA A 1 165 ? 3.725 9.992 -9.494 1.00 86.19 165 ALA A C 1
ATOM 1270 O O . ALA A 1 165 ? 3.131 9.910 -8.414 1.00 86.19 165 ALA A O 1
ATOM 1271 N N . LEU A 1 166 ? 4.773 9.229 -9.811 1.00 87.81 166 LEU A N 1
ATOM 1272 C CA . LEU A 1 166 ? 5.274 8.149 -8.971 1.00 87.81 166 LEU A CA 1
ATOM 1273 C C . LEU A 1 166 ? 6.797 8.205 -8.803 1.00 87.81 166 LEU A C 1
ATOM 1275 O O . LEU A 1 166 ? 7.538 8.265 -9.785 1.00 87.81 166 LEU A O 1
ATOM 1279 N N . ASN A 1 167 ? 7.254 8.127 -7.552 1.00 91.06 167 ASN A N 1
ATOM 1280 C CA . ASN A 1 167 ? 8.660 7.978 -7.190 1.00 91.06 167 ASN A CA 1
ATOM 1281 C C . ASN A 1 167 ? 8.851 6.781 -6.245 1.00 91.06 167 ASN A C 1
ATOM 1283 O O . ASN A 1 167 ? 8.322 6.782 -5.131 1.00 91.06 167 ASN A O 1
ATOM 1287 N N . ILE A 1 168 ? 9.613 5.773 -6.677 1.00 89.12 168 ILE A N 1
ATOM 1288 C CA . ILE A 1 168 ? 9.929 4.581 -5.872 1.00 89.12 168 ILE A CA 1
ATOM 1289 C C . ILE A 1 168 ? 11.440 4.326 -5.909 1.00 89.12 168 ILE A C 1
ATOM 1291 O O . ILE A 1 168 ? 11.918 3.546 -6.731 1.00 89.12 168 ILE A O 1
ATOM 1295 N N . PRO A 1 169 ? 12.229 4.970 -5.036 1.00 88.12 169 PRO A N 1
ATOM 1296 C CA . PRO A 1 169 ? 13.616 4.578 -4.825 1.00 88.12 169 PRO A CA 1
ATOM 1297 C C . PRO A 1 169 ? 13.693 3.181 -4.194 1.00 88.12 169 PRO A C 1
ATOM 1299 O O . PRO A 1 169 ? 13.156 2.959 -3.106 1.00 88.12 169 PRO A O 1
ATOM 1302 N N . VAL A 1 170 ? 14.385 2.255 -4.859 1.00 84.31 170 VAL A N 1
ATOM 1303 C CA . VAL A 1 170 ? 14.580 0.870 -4.407 1.00 84.31 170 VAL A CA 1
ATOM 1304 C C . VAL A 1 170 ? 16.030 0.684 -3.965 1.00 84.31 170 VAL A C 1
ATOM 1306 O O . VAL A 1 170 ? 16.937 0.618 -4.795 1.00 84.31 170 VAL A O 1
ATOM 1309 N N . TYR A 1 171 ? 16.253 0.605 -2.653 1.00 82.19 171 TYR A N 1
ATOM 1310 C CA . TYR A 1 171 ? 17.566 0.362 -2.039 1.00 82.19 171 TYR A CA 1
ATOM 1311 C C . TYR A 1 171 ? 17.933 -1.138 -2.012 1.00 82.19 171 TYR A C 1
ATOM 1313 O O . TYR A 1 171 ? 17.146 -1.943 -2.491 1.00 82.19 171 TYR A O 1
ATOM 1321 N N . PRO A 1 172 ? 19.125 -1.540 -1.524 1.00 76.75 172 PRO A N 1
ATOM 1322 C CA . PRO A 1 172 ? 19.590 -2.924 -1.619 1.00 76.75 172 PRO A CA 1
ATOM 1323 C C . PRO A 1 172 ? 18.740 -3.979 -0.920 1.00 76.75 172 PRO A C 1
ATOM 1325 O O . PRO A 1 172 ? 18.604 -3.958 0.297 1.00 76.75 172 PRO A O 1
ATOM 1328 N N . ASN A 1 173 ? 18.261 -4.962 -1.672 1.00 70.94 173 ASN A N 1
ATOM 1329 C CA . ASN A 1 173 ? 17.348 -5.992 -1.204 1.00 70.94 173 ASN A CA 1
ATOM 1330 C C . ASN A 1 173 ? 17.579 -7.365 -1.892 1.00 70.94 173 ASN A C 1
ATOM 1332 O O . ASN A 1 173 ? 18.294 -7.473 -2.895 1.00 70.94 173 ASN A O 1
ATOM 1336 N N . THR A 1 174 ? 16.941 -8.432 -1.381 1.00 77.19 174 THR A N 1
ATOM 1337 C CA . THR A 1 174 ? 17.165 -9.815 -1.864 1.00 77.19 174 THR A CA 1
ATOM 1338 C C . THR A 1 174 ? 16.259 -10.240 -3.035 1.00 77.19 174 THR A C 1
ATOM 1340 O O . THR A 1 174 ? 16.793 -10.640 -4.066 1.00 77.19 174 THR A O 1
ATOM 1343 N N . ALA A 1 175 ? 14.921 -10.165 -2.929 1.00 75.94 175 ALA A N 1
ATOM 1344 C CA . ALA A 1 175 ? 13.993 -10.630 -3.984 1.00 75.94 175 ALA A CA 1
ATOM 1345 C C . ALA A 1 175 ? 12.750 -9.733 -4.169 1.00 75.94 175 ALA A C 1
ATOM 1347 O O . ALA A 1 175 ? 12.009 -9.494 -3.213 1.00 75.94 175 ALA A O 1
ATOM 1348 N N . HIS A 1 176 ? 12.553 -9.202 -5.385 1.00 79.12 176 HIS A N 1
ATOM 1349 C CA . HIS A 1 176 ? 11.651 -8.064 -5.634 1.00 79.12 176 HIS A CA 1
ATOM 1350 C C . HIS A 1 176 ? 10.776 -8.259 -6.869 1.00 79.12 176 HIS A C 1
ATOM 1352 O O . HIS A 1 176 ? 11.277 -8.622 -7.935 1.00 79.12 176 HIS A O 1
ATOM 1358 N N . ASN A 1 177 ? 9.492 -7.923 -6.734 1.00 85.44 177 ASN A N 1
ATOM 1359 C CA . ASN A 1 177 ? 8.552 -7.796 -7.842 1.00 85.44 177 ASN A CA 1
ATOM 1360 C C . ASN A 1 177 ? 7.801 -6.459 -7.747 1.00 85.44 177 ASN A C 1
ATOM 1362 O O . ASN A 1 177 ? 7.042 -6.237 -6.802 1.00 85.44 177 ASN A O 1
ATOM 1366 N N . ILE A 1 178 ? 8.007 -5.570 -8.721 1.00 86.88 178 ILE A N 1
ATOM 1367 C CA . ILE A 1 178 ? 7.342 -4.259 -8.789 1.00 86.88 178 ILE A CA 1
ATOM 1368 C C . ILE A 1 178 ? 6.684 -4.100 -10.169 1.00 86.88 178 ILE A C 1
ATOM 1370 O O . ILE A 1 178 ? 7.255 -3.468 -11.056 1.00 86.88 178 ILE A O 1
ATOM 1374 N N . PRO A 1 179 ? 5.503 -4.700 -10.405 1.00 87.44 179 PRO A N 1
ATOM 1375 C CA . PRO A 1 179 ? 4.733 -4.441 -11.616 1.00 87.44 179 PRO A CA 1
ATOM 1376 C C . PRO A 1 179 ? 4.184 -3.014 -11.607 1.00 87.44 179 PRO A C 1
ATOM 1378 O O . PRO A 1 179 ? 3.460 -2.638 -10.683 1.00 87.44 179 PRO A O 1
ATOM 1381 N N . VAL A 1 180 ? 4.478 -2.240 -12.650 1.00 86.69 180 VAL A N 1
ATOM 1382 C CA . VAL A 1 180 ? 4.034 -0.850 -12.779 1.00 86.69 180 VAL A CA 1
ATOM 1383 C C . VAL A 1 180 ? 3.164 -0.675 -14.017 1.00 86.69 180 VAL A C 1
ATOM 1385 O O . VAL A 1 180 ? 3.633 -0.791 -15.148 1.00 86.69 180 VAL A O 1
ATOM 1388 N N . TYR A 1 181 ? 1.882 -0.393 -13.791 1.00 85.94 181 TYR A N 1
ATOM 1389 C CA . TYR A 1 181 ? 0.888 -0.058 -14.812 1.00 85.94 181 TYR A CA 1
ATOM 1390 C C . TYR A 1 181 ? 1.028 1.405 -15.278 1.00 85.94 181 TYR A C 1
ATOM 1392 O O . TYR A 1 181 ? 1.788 2.151 -14.670 1.00 85.94 181 TYR A O 1
ATOM 1400 N N . PRO A 1 182 ? 0.323 1.837 -16.342 1.00 84.31 182 PRO A N 1
ATOM 1401 C CA . PRO A 1 182 ? 0.537 3.145 -16.965 1.00 84.31 182 PRO A CA 1
ATOM 1402 C C . PRO A 1 182 ? 0.455 4.359 -16.032 1.00 84.31 182 PRO A C 1
ATOM 1404 O O . PRO A 1 182 ? -0.565 4.566 -15.390 1.00 84.31 182 PRO A O 1
ATOM 1407 N N . ASN A 1 183 ? 1.481 5.209 -16.018 1.00 84.88 183 ASN A N 1
ATOM 1408 C CA . ASN A 1 183 ? 1.531 6.487 -15.298 1.00 84.88 183 ASN A CA 1
ATOM 1409 C C . ASN A 1 183 ? 1.894 7.642 -16.242 1.00 84.88 183 ASN A C 1
ATOM 1411 O O . ASN A 1 183 ? 2.442 7.441 -17.326 1.00 84.88 183 ASN A O 1
ATOM 1415 N N . THR A 1 184 ? 1.660 8.883 -15.813 1.00 86.81 184 THR A N 1
ATOM 1416 C CA . THR A 1 184 ? 2.165 10.047 -16.562 1.00 86.81 184 THR A CA 1
ATOM 1417 C C . THR A 1 184 ? 3.671 10.209 -16.356 1.00 86.81 184 THR A C 1
ATOM 1419 O O . THR A 1 184 ? 4.417 10.297 -17.327 1.00 86.81 184 THR A O 1
ATOM 1422 N N . VAL A 1 185 ? 4.137 10.221 -15.105 1.00 85.50 185 VAL A N 1
ATOM 1423 C CA . VAL A 1 185 ? 5.562 10.360 -14.766 1.00 85.50 185 VAL A CA 1
ATOM 1424 C C . VAL A 1 185 ? 5.976 9.272 -13.785 1.00 85.50 185 VAL A C 1
ATOM 1426 O O . VAL A 1 185 ? 5.375 9.133 -12.718 1.00 85.50 185 VAL A O 1
ATOM 1429 N N . LEU A 1 186 ? 7.035 8.542 -14.134 1.00 87.50 186 LEU A N 1
ATOM 1430 C CA . LEU A 1 186 ? 7.587 7.456 -13.335 1.00 87.50 186 LEU A CA 1
ATOM 1431 C C . LEU A 1 186 ? 9.094 7.630 -13.115 1.00 87.50 186 LEU A C 1
ATOM 1433 O O . LEU A 1 186 ? 9.858 7.729 -14.074 1.00 87.50 186 LEU A O 1
ATOM 1437 N N . ASN A 1 187 ? 9.516 7.622 -11.848 1.00 90.38 187 ASN A N 1
ATOM 1438 C CA . ASN A 1 187 ? 10.919 7.614 -11.440 1.00 90.38 187 ASN A CA 1
ATOM 1439 C C . ASN A 1 187 ? 11.205 6.441 -10.488 1.00 90.38 187 ASN A C 1
ATOM 1441 O O . ASN A 1 187 ? 10.651 6.389 -9.388 1.00 90.38 187 ASN A O 1
ATOM 1445 N N . ILE A 1 188 ? 12.080 5.516 -10.890 1.00 88.81 188 ILE A N 1
ATOM 1446 C CA . ILE A 1 188 ? 12.469 4.348 -10.081 1.00 88.81 188 ILE A CA 1
ATOM 1447 C C . ILE A 1 188 ? 13.998 4.215 -10.059 1.00 88.81 188 ILE A C 1
ATOM 1449 O O . ILE A 1 188 ? 14.566 3.450 -10.836 1.00 88.81 188 ILE A O 1
ATOM 1453 N N . PRO A 1 189 ? 14.710 4.947 -9.188 1.00 87.94 189 PRO A N 1
ATOM 1454 C CA . PRO A 1 189 ? 16.122 4.683 -8.944 1.00 87.94 189 PRO A CA 1
ATOM 1455 C C . PRO A 1 189 ? 16.309 3.302 -8.308 1.00 87.94 189 PRO A C 1
ATOM 1457 O O . PRO A 1 189 ? 15.758 3.022 -7.243 1.00 87.94 189 PRO A O 1
ATOM 1460 N N . VAL A 1 190 ? 17.106 2.452 -8.950 1.00 85.50 190 VAL A N 1
ATOM 1461 C CA . VAL A 1 190 ? 17.393 1.080 -8.529 1.00 85.50 190 VAL A CA 1
ATOM 1462 C C . VAL A 1 190 ? 18.844 0.974 -8.073 1.00 85.50 190 VAL A C 1
ATOM 1464 O O . VAL A 1 190 ? 19.771 1.036 -8.880 1.00 85.50 190 VAL A O 1
ATOM 1467 N N . TYR A 1 191 ? 19.044 0.762 -6.777 1.00 84.00 191 TYR A N 1
ATOM 1468 C CA . TYR A 1 191 ? 20.348 0.490 -6.167 1.00 84.00 191 TYR A CA 1
ATOM 1469 C C . TYR A 1 191 ? 20.705 -1.013 -6.225 1.00 84.00 191 TYR A C 1
ATOM 1471 O O . TYR A 1 191 ? 19.916 -1.805 -6.738 1.00 84.00 191 TYR A O 1
ATOM 1479 N N . PRO A 1 192 ? 21.890 -1.437 -5.747 1.00 82.62 192 PRO A N 1
ATOM 1480 C CA . PRO A 1 192 ? 22.322 -2.834 -5.840 1.00 82.62 192 PRO A CA 1
ATOM 1481 C C . PRO A 1 192 ? 21.437 -3.856 -5.116 1.00 82.62 192 PRO A C 1
ATOM 1483 O O . PRO A 1 192 ? 21.372 -3.855 -3.898 1.00 82.62 192 PRO A O 1
ATOM 1486 N N . ASN A 1 193 ? 20.824 -4.785 -5.846 1.00 78.19 193 ASN A N 1
ATOM 1487 C CA . ASN A 1 193 ? 19.994 -5.894 -5.364 1.00 78.19 193 ASN A CA 1
ATOM 1488 C C . ASN A 1 193 ? 20.509 -7.250 -5.882 1.00 78.19 193 ASN A C 1
ATOM 1490 O O . ASN A 1 193 ? 21.244 -7.344 -6.874 1.00 78.19 193 ASN A O 1
ATOM 1494 N N . THR A 1 194 ? 20.081 -8.331 -5.222 1.00 82.44 194 THR A N 1
ATOM 1495 C CA . THR A 1 194 ? 20.366 -9.704 -5.668 1.00 82.44 194 THR A CA 1
ATOM 1496 C C . THR A 1 194 ? 19.463 -10.118 -6.832 1.00 82.44 194 THR A C 1
ATOM 1498 O O . THR A 1 194 ? 19.972 -10.540 -7.866 1.00 82.44 194 THR A O 1
ATOM 1501 N N . ALA A 1 195 ? 18.142 -9.983 -6.695 1.00 81.31 195 ALA A N 1
ATOM 1502 C CA . ALA A 1 195 ? 17.183 -10.309 -7.748 1.00 81.31 195 ALA A CA 1
ATOM 1503 C C . ALA A 1 195 ? 16.037 -9.291 -7.798 1.00 81.31 195 ALA A C 1
ATOM 1505 O O . ALA A 1 195 ? 15.347 -9.063 -6.797 1.00 81.31 195 ALA A O 1
ATOM 1506 N N . LEU A 1 196 ? 15.814 -8.709 -8.977 1.00 82.44 196 LEU A N 1
ATOM 1507 C CA . LEU A 1 196 ? 14.805 -7.675 -9.190 1.00 82.44 196 LEU A CA 1
ATOM 1508 C C . LEU A 1 196 ? 14.042 -7.875 -10.504 1.00 82.44 196 LEU A C 1
ATOM 1510 O O . LEU A 1 196 ? 14.647 -8.015 -11.567 1.00 82.44 196 LEU A O 1
ATOM 1514 N N . ASN A 1 197 ? 12.710 -7.850 -10.414 1.00 86.12 197 ASN A N 1
ATOM 1515 C CA . ASN A 1 197 ? 11.791 -7.861 -11.5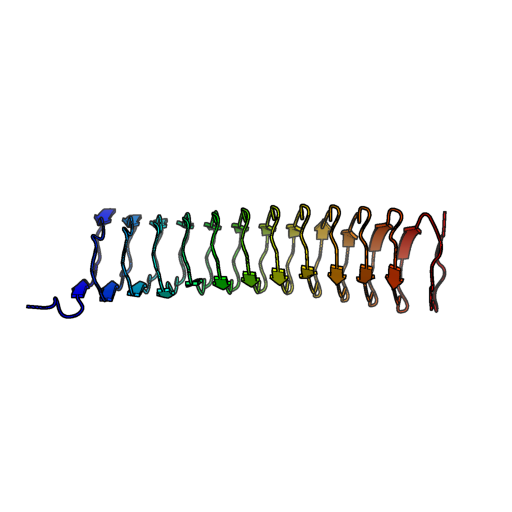47 1.00 86.12 197 ASN A CA 1
ATOM 1516 C C . ASN A 1 197 ? 10.889 -6.614 -11.516 1.00 86.12 197 ASN A C 1
ATOM 1518 O O . ASN A 1 197 ? 10.127 -6.431 -10.562 1.00 86.12 197 ASN A O 1
ATOM 1522 N N . ILE A 1 198 ? 10.965 -5.771 -12.550 1.00 86.62 198 ILE A N 1
ATOM 1523 C CA . ILE A 1 198 ? 10.141 -4.559 -12.693 1.00 86.62 198 ILE A CA 1
ATOM 1524 C C . ILE A 1 198 ? 9.500 -4.533 -14.087 1.00 86.62 198 ILE A C 1
ATOM 1526 O O . ILE A 1 198 ? 10.040 -3.915 -15.005 1.00 86.62 198 ILE A O 1
ATOM 1530 N N . PRO A 1 199 ? 8.346 -5.188 -14.287 1.00 87.31 199 PRO A N 1
ATOM 1531 C CA . PRO A 1 199 ? 7.564 -5.010 -15.503 1.00 87.31 199 PRO A CA 1
ATOM 1532 C C . PRO A 1 199 ? 6.959 -3.608 -15.560 1.00 87.31 199 PRO A C 1
ATOM 1534 O O . PRO A 1 199 ? 6.188 -3.239 -14.674 1.00 87.31 199 PRO A O 1
ATOM 1537 N N . VAL A 1 200 ? 7.272 -2.844 -16.608 1.00 85.88 200 VAL A N 1
ATOM 1538 C CA . VAL A 1 200 ? 6.801 -1.463 -16.779 1.00 85.88 200 VAL A CA 1
ATOM 1539 C C . VAL A 1 200 ? 5.939 -1.340 -18.032 1.00 85.88 200 VAL A C 1
ATOM 1541 O O . VAL A 1 200 ? 6.421 -1.461 -19.157 1.00 85.88 200 VAL A O 1
ATOM 1544 N N . TYR A 1 201 ? 4.651 -1.072 -17.833 1.00 85.62 201 TYR A N 1
ATOM 1545 C CA . TYR A 1 201 ? 3.685 -0.763 -18.890 1.00 85.62 201 TYR A CA 1
ATOM 1546 C C . TYR A 1 201 ? 3.841 0.688 -19.393 1.00 85.62 201 TYR A C 1
ATOM 1548 O O . TYR A 1 201 ? 4.576 1.460 -18.781 1.00 85.62 201 TYR A O 1
ATOM 1556 N N . PRO A 1 202 ? 3.178 1.083 -20.498 1.00 83.38 202 PRO A N 1
ATOM 1557 C CA . PRO A 1 202 ? 3.371 2.396 -21.121 1.00 83.38 202 PRO A CA 1
ATOM 1558 C C . PRO A 1 202 ? 3.163 3.592 -20.183 1.00 83.38 202 PRO A C 1
ATOM 1560 O O . PRO A 1 202 ? 2.100 3.727 -19.589 1.00 83.38 202 PRO A O 1
ATOM 1563 N N . ASN A 1 203 ? 4.137 4.498 -20.109 1.00 83.06 203 ASN A N 1
ATOM 1564 C CA . ASN A 1 203 ? 4.071 5.790 -19.418 1.00 83.06 203 ASN A CA 1
ATOM 1565 C C . ASN A 1 203 ? 4.423 6.934 -20.381 1.00 83.06 203 ASN A C 1
ATOM 1567 O O . ASN A 1 203 ? 5.076 6.736 -21.412 1.00 83.06 203 ASN A O 1
ATOM 1571 N N . THR A 1 204 ? 4.040 8.160 -20.020 1.00 85.56 204 THR A N 1
ATOM 1572 C CA . THR A 1 204 ? 4.445 9.351 -20.785 1.00 85.56 204 THR A CA 1
ATOM 1573 C C . THR A 1 204 ? 5.928 9.665 -20.579 1.00 85.56 204 THR A C 1
ATOM 1575 O O . THR A 1 204 ? 6.636 9.923 -21.547 1.00 85.56 204 THR A O 1
ATOM 1578 N N . ALA A 1 205 ? 6.427 9.620 -19.344 1.00 82.88 205 ALA A N 1
ATOM 1579 C CA . ALA A 1 205 ? 7.840 9.822 -19.038 1.00 82.88 205 ALA A CA 1
ATOM 1580 C C . ALA A 1 205 ? 8.341 8.785 -18.030 1.00 82.88 205 ALA A C 1
ATOM 1582 O O . ALA A 1 205 ? 7.753 8.623 -16.958 1.00 82.88 205 ALA A O 1
ATOM 1583 N N . LEU A 1 206 ? 9.447 8.121 -18.369 1.00 84.38 206 LEU A N 1
ATOM 1584 C CA . LEU A 1 206 ? 10.073 7.079 -17.562 1.00 84.38 206 LEU A CA 1
ATOM 1585 C C . LEU A 1 206 ? 11.551 7.384 -17.297 1.00 84.38 206 LEU A C 1
ATOM 1587 O O . LEU A 1 206 ? 12.319 7.586 -18.236 1.00 84.38 206 LEU A O 1
ATOM 1591 N N . ASN A 1 207 ? 11.948 7.367 -16.023 1.00 86.25 207 ASN A N 1
ATOM 1592 C CA . ASN A 1 207 ? 13.338 7.445 -15.580 1.00 86.25 207 ASN A CA 1
ATOM 1593 C C . ASN A 1 207 ? 13.669 6.290 -14.616 1.00 86.25 207 ASN A C 1
ATOM 1595 O O . ASN A 1 207 ? 13.081 6.199 -13.537 1.00 86.25 207 ASN A O 1
ATOM 1599 N N . ILE A 1 208 ? 14.601 5.411 -14.990 1.00 85.12 208 ILE A N 1
ATOM 1600 C CA . ILE A 1 208 ? 15.048 4.280 -14.159 1.00 85.12 208 ILE A CA 1
ATOM 1601 C C . ILE A 1 208 ? 16.583 4.225 -14.137 1.00 85.12 208 ILE A C 1
ATOM 1603 O O . ILE A 1 208 ? 17.185 3.491 -14.917 1.00 85.12 208 ILE A O 1
ATOM 1607 N N . PRO A 1 209 ? 17.257 4.982 -13.259 1.00 84.50 209 PRO A N 1
ATOM 1608 C CA . PRO A 1 209 ? 18.687 4.803 -13.033 1.00 84.50 209 PRO A CA 1
ATOM 1609 C C . PRO A 1 209 ? 18.972 3.457 -12.366 1.00 84.50 209 PRO A C 1
ATOM 1611 O O . PRO A 1 209 ? 18.439 3.186 -11.292 1.00 84.50 209 PRO A O 1
ATOM 1614 N N . VAL A 1 210 ? 19.824 2.630 -12.973 1.00 81.31 210 VAL A N 1
ATOM 1615 C CA . VAL A 1 210 ? 20.129 1.271 -12.503 1.00 81.31 210 VAL A CA 1
ATOM 1616 C C . VAL A 1 210 ? 21.604 1.137 -12.138 1.00 81.31 210 VAL A C 1
ATOM 1618 O O . VAL A 1 210 ? 22.486 1.140 -12.998 1.00 81.31 210 VAL A O 1
ATOM 1621 N N . TYR A 1 211 ? 21.871 0.949 -10.849 1.00 81.38 211 TYR A N 1
ATOM 1622 C CA . TYR A 1 211 ? 23.189 0.613 -10.303 1.00 81.38 211 TYR A CA 1
ATOM 1623 C C . TYR A 1 211 ? 23.489 -0.900 -10.408 1.00 81.38 211 TYR A C 1
ATOM 1625 O O . TYR A 1 211 ? 22.609 -1.667 -10.791 1.00 81.38 211 TYR A O 1
ATOM 1633 N N . PRO A 1 212 ? 24.712 -1.363 -10.091 1.00 78.88 212 PRO A N 1
ATOM 1634 C CA . PRO A 1 212 ? 25.098 -2.773 -10.229 1.00 78.88 212 PRO A CA 1
ATOM 1635 C C . PRO A 1 212 ? 24.252 -3.743 -9.382 1.00 78.88 212 PRO A C 1
ATOM 1637 O O . PRO A 1 212 ? 24.189 -3.614 -8.168 1.00 78.88 212 PRO A O 1
ATOM 1640 N N . ASN A 1 213 ? 23.659 -4.752 -10.008 1.00 75.75 213 ASN A N 1
ATOM 1641 C CA . ASN A 1 213 ? 22.773 -5.792 -9.495 1.00 75.75 213 ASN A CA 1
ATOM 1642 C C . ASN A 1 213 ? 23.278 -7.171 -9.956 1.00 75.75 213 ASN A C 1
ATOM 1644 O O . ASN A 1 213 ? 23.970 -7.295 -10.971 1.00 75.75 213 ASN A O 1
ATOM 1648 N N . THR A 1 214 ? 22.912 -8.224 -9.217 1.00 79.50 214 THR A N 1
ATOM 1649 C CA . THR A 1 214 ? 23.292 -9.604 -9.581 1.00 79.50 214 THR A CA 1
ATOM 1650 C C . THR A 1 214 ? 22.397 -10.170 -10.684 1.00 79.50 214 THR A C 1
ATOM 1652 O O . THR A 1 214 ? 22.916 -10.705 -11.659 1.00 79.50 214 THR A O 1
ATOM 1655 N N . ALA A 1 215 ? 21.074 -10.036 -10.549 1.00 77.31 215 ALA A N 1
ATOM 1656 C CA . ALA A 1 215 ? 20.096 -10.442 -11.554 1.00 77.31 215 ALA A CA 1
ATOM 1657 C C . ALA A 1 215 ? 18.991 -9.386 -11.692 1.00 77.31 215 ALA A C 1
ATOM 1659 O O . ALA A 1 215 ? 18.315 -9.045 -10.717 1.00 77.31 215 ALA A O 1
ATOM 1660 N N . LEU A 1 216 ? 18.795 -8.896 -12.917 1.00 78.75 216 LEU A N 1
ATOM 1661 C CA . LEU A 1 216 ? 17.829 -7.847 -13.227 1.00 78.75 216 LEU A CA 1
ATOM 1662 C C . LEU A 1 216 ? 16.957 -8.214 -14.432 1.00 78.75 216 LEU A C 1
ATOM 1664 O O . LEU A 1 216 ? 17.482 -8.579 -15.483 1.00 78.75 216 LEU A O 1
ATOM 1668 N N . ASN A 1 217 ? 15.639 -8.060 -14.286 1.00 81.50 217 ASN A N 1
ATOM 1669 C CA . ASN A 1 217 ? 14.659 -8.183 -15.363 1.00 81.50 217 ASN A CA 1
ATOM 1670 C C . ASN A 1 217 ? 13.736 -6.951 -15.385 1.00 81.50 217 ASN A C 1
ATOM 1672 O O . ASN A 1 217 ? 12.945 -6.752 -14.462 1.00 81.50 217 ASN A O 1
ATOM 1676 N N . ILE A 1 218 ? 13.840 -6.123 -16.427 1.00 80.94 218 ILE A N 1
ATOM 1677 C CA . ILE A 1 218 ? 12.976 -4.948 -16.623 1.00 80.94 218 ILE A CA 1
ATOM 1678 C C . ILE A 1 218 ? 12.381 -4.999 -18.039 1.00 80.94 218 ILE A C 1
ATOM 1680 O O . ILE A 1 218 ? 12.968 -4.452 -18.976 1.00 80.94 218 ILE A O 1
ATOM 1684 N N . PRO A 1 219 ? 11.236 -5.673 -18.241 1.00 81.69 219 PRO A N 1
ATOM 1685 C CA . PRO A 1 219 ? 10.506 -5.577 -19.494 1.00 81.69 219 PRO A CA 1
ATOM 1686 C C . PRO A 1 219 ? 9.755 -4.240 -19.542 1.00 81.69 219 PRO A C 1
ATOM 1688 O O . PRO A 1 219 ? 8.894 -3.973 -18.700 1.00 81.69 219 PRO A O 1
ATOM 1691 N N . VAL A 1 220 ? 10.081 -3.409 -20.532 1.00 79.62 220 VAL A N 1
ATOM 1692 C CA . VAL A 1 220 ? 9.528 -2.063 -20.719 1.00 79.62 220 VAL A CA 1
ATOM 1693 C C . VAL A 1 220 ? 8.711 -2.017 -22.010 1.00 79.62 220 VAL A C 1
ATOM 1695 O O . VAL A 1 220 ? 9.226 -2.178 -23.117 1.00 79.62 220 VAL A O 1
ATOM 1698 N N . TYR A 1 221 ? 7.410 -1.774 -21.874 1.00 79.75 221 TYR A N 1
ATOM 1699 C CA . TYR A 1 221 ? 6.519 -1.510 -23.006 1.00 79.75 221 TYR A CA 1
ATOM 1700 C C . TYR A 1 221 ? 6.749 -0.091 -23.563 1.00 79.75 221 TYR A C 1
ATOM 1702 O O . TYR A 1 221 ? 7.404 0.716 -22.909 1.00 79.75 221 TYR A O 1
ATOM 1710 N N . PRO A 1 222 ? 6.237 0.260 -24.756 1.00 76.31 222 PRO A N 1
ATOM 1711 C CA . PRO A 1 222 ? 6.497 1.567 -25.363 1.00 76.31 222 PRO A CA 1
ATOM 1712 C C . PRO A 1 222 ? 6.134 2.745 -24.443 1.00 76.31 222 PRO A C 1
ATOM 1714 O O . PRO A 1 222 ? 5.023 2.800 -23.920 1.00 76.31 222 PRO A O 1
ATOM 1717 N N . ASN A 1 223 ? 7.060 3.689 -24.263 1.00 74.06 223 ASN A N 1
ATOM 1718 C CA . ASN A 1 223 ? 6.878 4.930 -23.500 1.00 74.06 223 ASN A CA 1
ATOM 1719 C C . ASN A 1 223 ? 7.143 6.138 -24.413 1.00 74.06 223 ASN A C 1
ATOM 1721 O O . ASN A 1 223 ? 7.928 6.030 -25.354 1.00 74.06 223 ASN A O 1
ATOM 1725 N N . THR A 1 224 ? 6.535 7.294 -24.132 1.00 79.38 224 THR A N 1
ATOM 1726 C CA . THR A 1 224 ? 6.752 8.507 -24.951 1.00 79.38 224 THR A CA 1
ATOM 1727 C C . THR A 1 224 ? 8.151 9.100 -24.746 1.00 79.38 224 THR A C 1
ATOM 1729 O O . THR A 1 224 ? 8.772 9.555 -25.703 1.00 79.38 224 THR A O 1
ATOM 1732 N N . ALA A 1 225 ? 8.659 9.087 -23.512 1.00 74.62 225 ALA A N 1
ATOM 1733 C CA . ALA A 1 225 ? 10.020 9.483 -23.167 1.00 74.62 225 ALA A CA 1
ATOM 1734 C C . ALA A 1 225 ? 10.639 8.471 -22.193 1.00 74.62 225 ALA A C 1
ATOM 1736 O O . ALA A 1 225 ? 9.998 8.075 -21.216 1.00 74.62 225 ALA A O 1
ATOM 1737 N N . LEU A 1 226 ? 11.888 8.075 -22.455 1.00 75.88 226 LEU A N 1
ATOM 1738 C CA . LEU A 1 226 ? 12.583 7.010 -21.735 1.00 75.88 226 LEU A CA 1
ATOM 1739 C C . LEU A 1 226 ? 14.029 7.400 -21.406 1.00 75.88 226 LEU A C 1
ATOM 1741 O O . LEU A 1 226 ? 14.774 7.805 -22.296 1.00 75.88 226 LEU A O 1
ATOM 1745 N N . ASN A 1 227 ? 14.427 7.232 -20.144 1.00 78.06 227 ASN A N 1
ATOM 1746 C CA . ASN A 1 227 ? 15.804 7.368 -19.673 1.00 78.06 227 ASN A CA 1
ATOM 1747 C C . ASN A 1 227 ? 16.149 6.222 -18.704 1.00 78.06 227 ASN A C 1
ATOM 1749 O O . ASN A 1 227 ? 15.554 6.119 -17.631 1.00 78.06 227 ASN A O 1
ATOM 1753 N N . ILE A 1 228 ? 17.085 5.346 -19.081 1.00 76.50 228 ILE A N 1
ATOM 1754 C CA . ILE A 1 228 ? 17.535 4.214 -18.254 1.00 76.50 228 ILE A CA 1
ATOM 1755 C C . ILE A 1 228 ? 19.072 4.158 -18.277 1.00 76.50 228 ILE A C 1
ATOM 1757 O O . ILE A 1 228 ? 19.649 3.404 -19.063 1.00 76.50 228 ILE A O 1
ATOM 1761 N N . PRO A 1 229 ? 19.771 4.955 -17.451 1.00 76.19 229 PRO A N 1
ATOM 1762 C CA . PRO A 1 229 ? 21.217 4.841 -17.335 1.00 76.19 229 PRO A CA 1
ATOM 1763 C C . PRO A 1 229 ? 21.561 3.575 -16.543 1.00 76.19 229 PRO A C 1
ATOM 1765 O O . PRO A 1 229 ? 21.094 3.397 -15.414 1.00 76.19 229 PRO A O 1
ATOM 1768 N N . VAL A 1 230 ? 22.378 2.696 -17.131 1.00 70.62 230 VAL A N 1
ATOM 1769 C CA . VAL A 1 230 ? 22.760 1.409 -16.530 1.00 70.62 230 VAL A CA 1
ATOM 1770 C C . VAL A 1 230 ? 24.263 1.352 -16.289 1.00 70.62 230 VAL A C 1
ATOM 1772 O O . VAL A 1 230 ? 25.067 1.349 -17.222 1.00 70.62 230 VAL A O 1
ATOM 1775 N N . TYR A 1 231 ? 24.641 1.266 -15.015 1.00 72.81 231 TYR A N 1
ATOM 1776 C CA . TYR A 1 231 ? 26.023 1.045 -14.585 1.00 72.81 231 TYR A CA 1
ATOM 1777 C C . TYR A 1 231 ? 26.406 -0.446 -14.719 1.00 72.81 231 TYR A C 1
ATOM 1779 O O . TYR A 1 231 ? 25.520 -1.287 -14.861 1.00 72.81 231 TYR A O 1
ATOM 1787 N N . PRO A 1 232 ? 27.698 -0.823 -14.698 1.00 67.81 232 PRO A N 1
ATOM 1788 C CA . PRO A 1 232 ? 28.123 -2.205 -14.952 1.00 67.81 232 PRO A CA 1
ATOM 1789 C C . PRO A 1 232 ? 27.446 -3.227 -14.023 1.00 67.81 232 PRO A C 1
ATOM 1791 O O . PRO A 1 232 ? 27.492 -3.086 -12.807 1.00 67.81 232 PRO A O 1
ATOM 1794 N N . ASN A 1 233 ? 26.823 -4.260 -14.590 1.00 63.62 233 ASN A N 1
ATOM 1795 C CA . ASN A 1 233 ? 26.040 -5.278 -13.882 1.00 63.62 233 ASN A CA 1
ATOM 1796 C C . ASN A 1 233 ? 26.556 -6.688 -14.221 1.00 63.62 233 ASN A C 1
ATOM 1798 O O . ASN A 1 233 ? 27.135 -6.883 -15.287 1.00 63.62 233 ASN A O 1
ATOM 1802 N N . SER A 1 234 ? 26.297 -7.678 -13.359 1.00 60.47 234 SER A N 1
ATOM 1803 C CA . SER A 1 234 ? 26.726 -9.068 -13.596 1.00 60.47 234 SER A CA 1
ATOM 1804 C C . SER A 1 234 ? 25.846 -9.808 -14.613 1.00 60.47 234 SER A C 1
ATOM 1806 O O . SER A 1 234 ? 26.364 -10.567 -15.426 1.00 60.47 234 SER A O 1
ATOM 1808 N N . ALA A 1 235 ? 24.522 -9.603 -14.568 1.00 62.84 235 ALA A N 1
ATOM 1809 C CA . ALA A 1 235 ? 23.562 -10.163 -15.522 1.00 62.84 235 ALA A CA 1
ATOM 1810 C C . ALA A 1 235 ? 22.318 -9.263 -15.638 1.00 62.84 235 ALA A C 1
ATOM 1812 O O . ALA A 1 235 ? 21.621 -9.018 -14.649 1.00 62.84 235 ALA A O 1
ATOM 1813 N N . VAL A 1 236 ? 22.029 -8.781 -16.851 1.00 62.53 236 VAL A N 1
ATOM 1814 C CA . VAL A 1 236 ? 20.916 -7.858 -17.133 1.00 62.53 236 VAL A CA 1
ATOM 1815 C C . VAL A 1 236 ? 20.085 -8.373 -18.295 1.00 62.53 236 VAL A C 1
ATOM 1817 O O . VAL A 1 236 ? 20.613 -8.631 -19.374 1.00 62.53 236 VAL A O 1
ATOM 1820 N N . TYR A 1 237 ? 18.773 -8.453 -18.085 1.00 67.50 237 TYR A N 1
ATOM 1821 C CA . TYR A 1 237 ? 17.793 -8.622 -19.146 1.00 67.50 237 TYR A CA 1
ATOM 1822 C C . TYR A 1 237 ? 16.905 -7.377 -19.220 1.00 67.50 237 TYR A C 1
ATOM 1824 O O . TYR A 1 237 ? 16.150 -7.076 -18.290 1.00 67.50 237 TYR A O 1
ATOM 1832 N N . MET A 1 238 ? 16.997 -6.648 -20.332 1.00 65.50 238 MET A N 1
ATOM 1833 C CA . MET A 1 238 ? 16.133 -5.509 -20.628 1.00 65.50 238 MET A CA 1
ATOM 1834 C C . MET A 1 238 ? 15.575 -5.651 -22.036 1.00 65.50 238 MET A C 1
ATOM 1836 O O . MET A 1 238 ? 16.329 -5.738 -22.999 1.00 65.50 238 MET A O 1
ATOM 1840 N N . ALA A 1 239 ? 14.250 -5.636 -22.143 1.00 64.12 239 ALA A N 1
ATOM 1841 C CA . ALA A 1 239 ? 13.541 -5.619 -23.415 1.00 64.12 239 ALA A CA 1
ATOM 1842 C C . ALA A 1 239 ? 12.751 -4.312 -23.499 1.00 64.12 239 ALA A C 1
ATOM 1844 O O . ALA A 1 239 ? 11.978 -4.009 -22.587 1.00 64.12 239 ALA A O 1
ATOM 1845 N N . ALA A 1 240 ? 12.962 -3.539 -24.564 1.00 60.50 240 ALA A N 1
ATOM 1846 C CA . ALA A 1 240 ? 12.287 -2.266 -24.791 1.00 60.50 240 ALA A CA 1
ATOM 1847 C C . ALA A 1 240 ? 11.752 -2.210 -26.224 1.00 60.50 240 ALA A C 1
ATOM 1849 O O . ALA A 1 240 ? 12.512 -2.238 -27.189 1.00 60.50 240 ALA A O 1
ATOM 1850 N N . HIS A 1 241 ? 10.435 -2.084 -26.375 1.00 54.75 241 HIS A N 1
ATOM 1851 C CA . HIS A 1 241 ? 9.828 -1.826 -27.678 1.00 54.75 241 HIS A CA 1
ATOM 1852 C C . HIS A 1 241 ? 9.844 -0.307 -27.956 1.00 54.75 241 HIS A C 1
ATOM 1854 O O . HIS A 1 241 ? 8.962 0.407 -27.483 1.00 54.75 241 HIS A O 1
ATOM 1860 N N . THR A 1 242 ? 10.804 0.154 -28.776 1.00 45.41 242 THR A N 1
ATOM 1861 C CA . THR A 1 242 ? 10.993 1.502 -29.396 1.00 45.41 242 THR A CA 1
ATOM 1862 C C . THR A 1 242 ? 11.864 2.562 -28.682 1.00 45.41 242 THR A C 1
ATOM 1864 O O . THR A 1 242 ? 12.234 2.408 -27.526 1.00 45.41 242 THR A O 1
ATOM 1867 N N . VAL A 1 243 ? 12.267 3.575 -29.480 1.00 40.62 243 VAL A N 1
ATOM 1868 C CA . VAL A 1 243 ? 13.438 4.486 -29.411 1.00 40.62 243 VAL A CA 1
ATOM 1869 C C . VAL A 1 243 ? 13.984 4.765 -28.012 1.00 40.62 243 VAL A C 1
ATOM 1871 O O . VAL A 1 243 ? 13.342 5.403 -27.181 1.00 40.62 243 VAL A O 1
ATOM 1874 N N . VAL A 1 244 ? 15.237 4.355 -27.813 1.00 48.75 244 VAL A N 1
ATOM 1875 C CA . VAL A 1 244 ? 15.934 4.435 -26.535 1.00 48.75 244 VAL A CA 1
ATOM 1876 C C . VAL A 1 244 ? 17.170 5.322 -26.665 1.00 48.75 244 VAL A C 1
ATOM 1878 O O . VAL A 1 244 ? 18.018 5.078 -27.521 1.00 48.75 244 VAL A O 1
ATOM 1881 N N . TYR A 1 245 ? 17.309 6.322 -25.793 1.00 45.88 245 TYR A N 1
ATOM 1882 C CA . TYR A 1 245 ? 18.624 6.871 -25.462 1.00 45.88 245 TYR A CA 1
ATOM 1883 C C . TYR A 1 245 ? 19.213 5.996 -24.351 1.00 45.88 245 TYR A C 1
ATOM 1885 O O . TYR A 1 245 ? 18.937 6.197 -23.171 1.00 45.88 245 TYR A O 1
ATOM 1893 N N . MET A 1 246 ? 19.963 4.972 -24.757 1.00 49.53 246 MET A N 1
ATOM 1894 C CA . MET A 1 246 ? 20.753 4.125 -23.864 1.00 49.53 246 MET A CA 1
ATOM 1895 C C . MET A 1 246 ? 22.182 4.659 -23.818 1.00 49.53 246 MET A C 1
ATOM 1897 O O . MET A 1 246 ? 22.882 4.610 -24.826 1.00 49.53 246 MET A O 1
ATOM 1901 N N . GLU A 1 247 ? 22.636 5.131 -22.661 1.00 46.78 247 GLU A N 1
ATOM 1902 C CA . GLU A 1 247 ? 24.066 5.316 -22.401 1.00 46.78 247 GLU A CA 1
ATOM 1903 C C . GLU A 1 247 ? 24.544 4.085 -21.621 1.00 46.78 247 GLU A C 1
ATOM 1905 O O . GLU A 1 247 ? 24.162 3.882 -20.467 1.00 46.78 247 GLU A O 1
ATOM 1910 N N . THR A 1 248 ? 25.275 3.184 -22.285 1.00 49.41 248 THR A N 1
ATOM 1911 C CA . THR A 1 248 ? 25.563 1.838 -21.756 1.00 49.41 248 THR A CA 1
ATOM 1912 C C . THR A 1 248 ? 27.046 1.511 -21.791 1.00 49.41 248 THR A C 1
ATOM 1914 O O . THR A 1 248 ? 27.702 1.680 -22.818 1.00 49.41 248 THR A O 1
ATOM 1917 N N . HIS A 1 249 ? 27.553 0.959 -20.686 1.00 50.28 249 HIS A N 1
ATOM 1918 C CA . HIS A 1 249 ? 28.921 0.439 -20.553 1.00 50.28 249 HIS A CA 1
ATOM 1919 C C . HIS A 1 249 ? 28.966 -1.090 -20.321 1.00 50.28 249 HIS A C 1
ATOM 1921 O O . HIS A 1 249 ? 29.947 -1.592 -19.778 1.00 50.28 249 HIS A O 1
ATOM 1927 N N . ALA A 1 250 ? 27.913 -1.836 -20.687 1.00 47.41 250 ALA A N 1
ATOM 1928 C CA . ALA A 1 250 ? 27.807 -3.288 -20.482 1.00 47.41 250 ALA A CA 1
ATOM 1929 C C . ALA A 1 250 ? 27.074 -3.998 -21.639 1.00 47.41 250 ALA A C 1
ATOM 1931 O O . ALA A 1 250 ? 26.314 -3.359 -22.369 1.00 47.41 250 ALA A O 1
ATOM 1932 N N . ASP A 1 251 ? 27.283 -5.315 -21.768 1.00 41.94 251 ASP A N 1
ATOM 1933 C CA . ASP A 1 251 ? 26.625 -6.181 -22.756 1.00 41.94 251 ASP A CA 1
ATOM 1934 C C . ASP A 1 251 ? 25.132 -6.346 -22.424 1.00 41.94 251 ASP A C 1
ATOM 1936 O O . ASP A 1 251 ? 24.757 -7.017 -21.462 1.00 41.94 251 ASP A O 1
ATOM 1940 N N . ILE A 1 252 ? 24.269 -5.714 -23.221 1.00 50.84 252 ILE A N 1
ATOM 1941 C CA . ILE A 1 252 ? 22.811 -5.809 -23.102 1.00 50.84 252 ILE A CA 1
ATOM 1942 C C . ILE A 1 252 ? 22.287 -6.664 -24.250 1.00 50.84 252 ILE A C 1
ATOM 1944 O O . ILE A 1 252 ? 22.543 -6.373 -25.417 1.00 50.84 252 ILE A O 1
ATOM 1948 N N . ILE A 1 253 ? 21.499 -7.690 -23.925 1.00 41.91 253 ILE A N 1
ATOM 1949 C CA . ILE A 1 253 ? 20.693 -8.396 -24.922 1.00 41.91 253 ILE A CA 1
ATOM 1950 C C . ILE A 1 253 ? 19.422 -7.572 -25.142 1.00 41.91 253 ILE A C 1
ATOM 1952 O O . ILE A 1 253 ? 18.501 -7.630 -24.332 1.00 41.91 253 ILE A O 1
ATOM 1956 N N . VAL A 1 254 ? 19.403 -6.781 -26.216 1.00 42.56 254 VAL A N 1
ATOM 1957 C CA . VAL A 1 254 ? 18.203 -6.084 -26.701 1.00 42.56 254 VAL A CA 1
ATOM 1958 C C . VAL A 1 254 ? 17.465 -7.031 -27.650 1.00 42.56 254 VAL A C 1
ATOM 1960 O O . VAL A 1 254 ? 18.049 -7.464 -28.644 1.00 42.56 254 VAL A O 1
ATOM 1963 N N . ILE A 1 255 ? 16.209 -7.364 -27.336 1.00 39.97 255 ILE A N 1
ATOM 1964 C CA . ILE A 1 255 ? 15.284 -8.098 -28.220 1.00 39.97 255 ILE A CA 1
ATOM 1965 C C . ILE A 1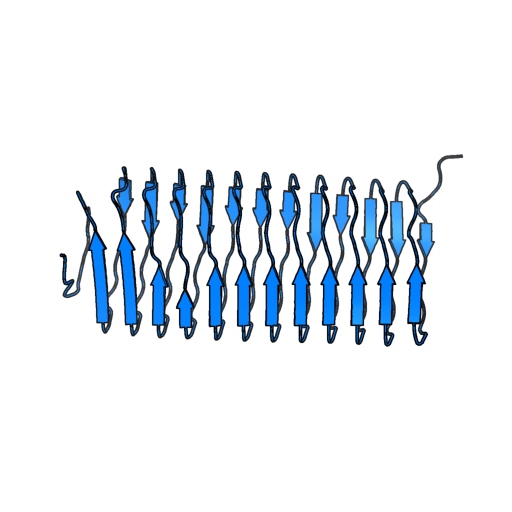 255 ? 14.122 -7.177 -28.571 1.00 39.97 255 ILE A C 1
ATOM 1967 O O . ILE A 1 255 ? 13.575 -6.563 -27.623 1.00 39.97 255 ILE A O 1
#

Foldseek 3Di:
DQDDEDEAEADEDAEDEAEADEHAHYEYEYEEYAYYEYEYDEYAEYEYEYEEYAEYEYEDEEYEEYEYEYYEYAEYDYEYYEYAEYEYEYEEYAYYHYEYEEYAEYEYEYEEYAEDEYEAEEYAEYEYEYEEYAEDDYEAYEYAYYHYEHYEYAEDDYEHEEYAEYAYEAEEYEEEDYEYYEYAYDAYEAYEYAEYAYEAEEYQEDAYEEEEYAYEHYEYEDYNYDHYEYDDYNYYEYEYDDDDPYPDDDDYDYD